Protein AF-A0A372FQF4-F1 (afdb_monomer)

Organism: NCBI:txid2294034

Secondary structure (DSSP, 8-state):
-HHHHHHHHHTTT-SS----HHHHHHHHHHHHHHHHHHHHHHHHS--TTHHHHHHHHHHHHHHHHTT--SHHHHTSS-------TTEEE-HHHHHHHHHHHHHHHHHHHHHHHHHTT--HHHHHHHHHHHHHHHHHHHHHHHHTTT--EEE-SS---EEE-STTEEEE-GGGGGGHHHHHHHHHHHHHHHTTSTT--SEEEE--TTTPPPPSTTPEEE---SSSHHHHHHHHHHHHHHHHTTHHHHSGGG--HHHHHHHHHHHHHHHT-GGG---SSHHHHHHHHHHHHS-HHHHHHHHHHTHHHHHHT---GGGG-

Foldseek 3Di:
DVLVVVCVVVVVVDLDDDPPVLVVLLLVLLVLLVVLLLVLQCLVPPDPCSVVVVVVVLVVVQVVLVPDDWLVNLQDSDDDDDDDPQKDFDNQSSQLSSLQSNLSSLCSVLSSCVVVPHDPVPSVVSNVSSVCSNVSSSVSSVVVRVDGIDGRPDQDWDWDDFQAIETDGSSQVVLRVLLVVQSVLLQVLQPPAPLHQNAEYEADPPDGDDDDVRYQYFYADDSDPVSSLRRSLSRLCRSLQQPVCCDDPNPDPQLNLVLQLSSCVSSPHNVSHDADDPLSVVLSVQLVPDDSVVNRVLCRVCSVCSNSSNDHSVSSD

pLDDT: mean 87.74, std 10.68, range [41.16, 97.25]

Nearest PDB structures (foldseek):
  5z62-assembly1_C  TM=3.259E-01  e=3.455E+00  Homo sapiens
  8pw5-assembly1_c  TM=3.616E-01  e=5.502E+00  Mus musculus

Sequence (317 aa):
MVAAVTLLATAPAATWGGPFWWWLGSAGVGLAAAVAVAYAVGVLLPSRLTPFAAALITYLAATWNLGQYGTGYALFPFTVELILPFSTPHTPTMQGQMLWFTGVGVLALALVAVKVRSSARVVIPSFGAALALAVGGAAIVIGENGRYVDVNRHIVWSCSGSSPQVCVHPAFATSLNPINERAQAISRRLSSTPFSISRVEQRPRGVGGRPTPGAIAYALDAPSAEHYDRASVDIAVGALGVEACAQGPRRDRTAHSMAQLLVAWAAGDERLFTPRDAAHQEAKTRFFNSTPEAQRQWLTTHADAVRTCSLTPQSFT

Solvent-accessible surface area (backbone atoms only — not comparable to full-atom values): 16855 Å² total; per-residue (Å²): 108,68,69,57,54,51,48,63,62,44,56,81,70,52,75,56,83,76,88,55,61,60,58,55,48,24,52,52,35,28,51,52,17,52,52,31,39,53,52,26,47,50,70,77,51,77,51,94,57,41,65,59,53,51,51,51,52,51,51,51,52,50,59,56,41,75,78,49,73,42,39,72,36,50,72,47,85,67,78,90,77,87,81,51,94,59,44,36,78,29,60,67,27,36,53,12,39,31,31,24,24,47,9,51,18,44,36,26,46,36,54,42,38,56,75,74,64,51,59,63,86,57,41,54,59,44,42,54,50,13,50,51,28,25,54,52,9,46,50,40,19,52,73,52,47,23,42,62,60,38,79,47,85,79,77,66,67,49,69,48,74,77,73,31,23,36,27,33,41,56,74,43,54,87,42,45,60,67,45,42,55,44,49,37,56,27,26,63,60,29,49,97,30,96,44,50,51,54,29,38,36,58,39,59,76,99,75,49,77,83,53,61,92,83,37,29,47,22,39,68,90,53,93,44,72,72,34,47,55,50,23,33,45,35,38,28,33,47,45,56,50,42,64,53,18,75,42,73,97,54,54,36,77,58,17,28,51,48,48,40,44,52,28,14,58,37,52,68,38,68,81,73,41,78,63,88,47,72,57,43,43,48,23,49,51,49,50,71,74,42,52,73,66,55,47,35,49,51,48,47,77,41,44,65,38,48,57,68,32,64,38,46,50,72,78,48,110

Mean predicted aligned error: 7.79 Å

Radius of gyration: 28.24 Å; Cα contacts (8 Å, |Δi|>4): 435; chains: 1; bounding box: 58×36×81 Å

Structure (mmCIF, N/CA/C/O backbone):
data_AF-A0A372FQF4-F1
#
_entry.id   AF-A0A372FQF4-F1
#
loop_
_atom_site.group_PDB
_atom_site.id
_atom_site.type_symbol
_atom_site.label_atom_id
_atom_site.label_alt_id
_atom_site.label_comp_id
_atom_site.label_asym_id
_atom_site.label_entity_id
_atom_site.label_seq_id
_atom_site.pdbx_PDB_ins_code
_atom_site.Cartn_x
_atom_site.Cartn_y
_atom_site.Cartn_z
_atom_site.occupancy
_atom_site.B_iso_or_equiv
_atom_site.auth_seq_id
_atom_site.auth_comp_id
_atom_site.auth_asym_id
_atom_site.auth_atom_id
_atom_site.pdbx_PDB_model_num
ATOM 1 N N . MET A 1 1 ? -24.091 8.718 17.392 1.00 41.16 1 MET A N 1
ATOM 2 C CA . MET A 1 1 ? -24.150 9.792 16.374 1.00 41.16 1 MET A CA 1
ATOM 3 C C . MET A 1 1 ? -22.870 9.892 15.552 1.00 41.16 1 MET A C 1
ATOM 5 O O . MET A 1 1 ? -22.979 9.739 14.350 1.00 41.16 1 MET A O 1
ATOM 9 N N . VAL A 1 2 ? -21.674 10.044 16.142 1.00 44.69 2 VAL A N 1
ATOM 10 C CA . VAL A 1 2 ? -20.410 10.171 15.372 1.00 44.69 2 VAL A CA 1
ATOM 11 C C . VAL A 1 2 ? -20.142 8.977 14.447 1.00 44.69 2 VAL A C 1
ATOM 13 O O . VAL A 1 2 ? -19.911 9.194 13.269 1.00 44.69 2 VAL A O 1
ATOM 16 N N . ALA A 1 3 ? -20.287 7.736 14.928 1.00 45.66 3 ALA A N 1
ATOM 17 C CA . ALA A 1 3 ? -20.117 6.538 14.093 1.00 45.66 3 ALA A CA 1
ATOM 18 C C . ALA A 1 3 ? -21.110 6.467 12.916 1.00 45.66 3 ALA A C 1
ATOM 20 O O . ALA A 1 3 ? -20.754 6.019 11.836 1.00 45.66 3 ALA A O 1
ATOM 21 N N . ALA A 1 4 ? -22.347 6.941 13.108 1.00 50.00 4 ALA A N 1
ATOM 22 C CA . ALA A 1 4 ? -23.343 6.994 12.039 1.00 50.00 4 ALA A CA 1
ATOM 23 C C . ALA A 1 4 ? -23.020 8.105 11.029 1.00 50.00 4 ALA A C 1
ATOM 25 O O . ALA A 1 4 ? -23.145 7.885 9.834 1.00 50.00 4 ALA A O 1
ATOM 26 N N . VAL A 1 5 ? -22.557 9.269 11.495 1.00 53.78 5 VAL A N 1
ATOM 27 C CA . VAL A 1 5 ? -22.158 10.396 10.636 1.00 53.78 5 VAL A CA 1
ATOM 28 C C . VAL A 1 5 ? -20.904 10.059 9.826 1.00 53.78 5 VAL A C 1
ATOM 30 O O . VAL A 1 5 ? -20.863 10.360 8.639 1.00 53.78 5 VAL A O 1
ATOM 33 N N . THR A 1 6 ? -19.911 9.386 10.417 1.00 54.91 6 THR A N 1
ATOM 34 C CA . THR A 1 6 ? -18.716 8.951 9.683 1.00 54.91 6 THR A CA 1
ATOM 35 C C . THR A 1 6 ? -19.040 7.839 8.695 1.00 54.91 6 THR A C 1
ATOM 37 O O . THR A 1 6 ? -18.638 7.956 7.546 1.00 54.91 6 THR A O 1
ATOM 40 N N . LEU A 1 7 ? -19.822 6.822 9.081 1.00 55.75 7 LEU A N 1
ATOM 41 C CA . LEU A 1 7 ? -20.261 5.759 8.167 1.00 55.75 7 LEU A CA 1
ATOM 42 C C . LEU A 1 7 ? -21.104 6.292 7.004 1.00 55.75 7 LEU A C 1
ATOM 44 O O . LEU A 1 7 ? -20.890 5.882 5.870 1.00 55.75 7 LEU A O 1
ATOM 48 N N . LEU A 1 8 ? -22.039 7.212 7.257 1.00 57.75 8 LEU A N 1
ATOM 49 C CA . LEU A 1 8 ? -22.893 7.791 6.214 1.00 57.75 8 LEU A CA 1
ATOM 50 C C . LEU A 1 8 ? -22.131 8.735 5.280 1.00 57.75 8 LEU A C 1
ATOM 52 O O . LEU A 1 8 ? -22.503 8.847 4.118 1.00 57.75 8 LEU A O 1
ATOM 56 N N . ALA A 1 9 ? -21.078 9.402 5.761 1.00 58.03 9 ALA A N 1
ATOM 57 C CA . ALA A 1 9 ? -20.244 10.274 4.937 1.00 58.03 9 ALA A CA 1
ATOM 58 C C . ALA A 1 9 ? -19.176 9.504 4.140 1.00 58.03 9 ALA A C 1
ATOM 60 O O . ALA A 1 9 ? -18.846 9.906 3.027 1.00 58.03 9 ALA A O 1
ATOM 61 N N . THR A 1 10 ? -18.647 8.393 4.669 1.00 56.22 10 THR A N 1
ATOM 62 C CA . THR A 1 10 ? -17.635 7.581 3.972 1.00 56.22 10 THR A CA 1
ATOM 63 C C . THR A 1 10 ? -18.235 6.517 3.061 1.00 56.22 10 THR A C 1
ATOM 65 O O . THR A 1 10 ? -17.638 6.224 2.031 1.00 56.22 10 THR A O 1
ATOM 68 N N . ALA A 1 11 ? -19.427 5.988 3.360 1.00 60.03 11 ALA A N 1
ATOM 69 C CA . ALA A 1 11 ? -20.138 5.041 2.498 1.00 60.03 11 ALA A CA 1
ATOM 70 C C . ALA A 1 11 ? -20.339 5.514 1.040 1.00 60.03 11 ALA A C 1
ATOM 72 O O . ALA A 1 11 ? -20.106 4.706 0.145 1.00 60.03 11 ALA A O 1
ATOM 73 N N . PRO A 1 12 ? -20.716 6.777 0.748 1.00 60.00 12 PRO A N 1
ATOM 74 C CA . PRO A 1 12 ? -20.867 7.240 -0.633 1.00 60.00 12 PRO A CA 1
ATOM 75 C C . PRO A 1 12 ? -19.529 7.453 -1.355 1.00 60.00 12 PRO A C 1
ATOM 77 O O . PRO A 1 12 ? -19.501 7.449 -2.582 1.00 60.00 12 PRO A O 1
ATOM 80 N N . ALA A 1 13 ? -18.427 7.636 -0.620 1.00 57.44 13 ALA A N 1
ATOM 81 C CA . ALA A 1 13 ? -17.083 7.793 -1.182 1.00 57.44 13 ALA A CA 1
ATOM 82 C C . ALA A 1 13 ? -16.303 6.467 -1.262 1.00 57.44 13 ALA A C 1
ATOM 84 O O . ALA A 1 13 ? -15.267 6.399 -1.924 1.00 57.44 13 ALA A O 1
ATOM 85 N N . ALA A 1 14 ? -16.779 5.414 -0.590 1.00 60.34 14 ALA A N 1
ATOM 86 C CA . ALA A 1 14 ? -16.164 4.098 -0.600 1.00 60.34 14 ALA A CA 1
ATOM 87 C C . ALA A 1 14 ? -16.375 3.436 -1.968 1.00 60.34 14 ALA A C 1
ATOM 89 O O . ALA A 1 14 ? -17.428 2.882 -2.270 1.00 60.34 14 ALA A O 1
ATOM 90 N N . THR A 1 15 ? -15.347 3.490 -2.810 1.00 59.75 15 THR A N 1
ATOM 91 C CA . THR A 1 15 ? -15.342 2.851 -4.133 1.00 59.75 15 THR A CA 1
ATOM 92 C C . THR A 1 15 ? -15.074 1.348 -4.059 1.00 59.75 15 THR A C 1
ATOM 94 O O . THR A 1 15 ? -15.326 0.628 -5.025 1.00 59.75 15 THR A O 1
ATOM 97 N N . TRP A 1 16 ? -14.552 0.860 -2.927 1.00 68.69 16 TRP A N 1
ATOM 98 C CA . TRP A 1 16 ? -14.247 -0.548 -2.702 1.00 68.69 16 TRP A CA 1
ATOM 99 C C . TRP A 1 16 ? -14.099 -0.882 -1.210 1.00 68.69 16 TRP A C 1
ATOM 101 O O . TRP A 1 16 ? -13.643 -0.053 -0.425 1.00 68.69 16 TRP A O 1
ATOM 111 N N . GLY A 1 17 ? -14.419 -2.128 -0.848 1.00 66.75 17 GLY A N 1
ATOM 112 C CA . GLY A 1 17 ? -14.437 -2.612 0.533 1.00 66.75 17 GLY A CA 1
ATOM 113 C C . GLY A 1 17 ? -15.809 -2.410 1.182 1.00 66.75 17 GLY A C 1
ATOM 114 O O . GLY A 1 17 ? -16.419 -1.353 1.064 1.00 66.75 17 GLY A O 1
ATOM 115 N N . GLY A 1 18 ? -16.328 -3.455 1.829 1.00 69.25 18 GLY A N 1
ATOM 116 C CA . GLY A 1 18 ? -17.575 -3.381 2.595 1.00 69.25 18 GLY A CA 1
ATOM 117 C C . GLY A 1 18 ? -17.335 -2.945 4.044 1.00 69.25 18 GLY A C 1
ATOM 118 O O . GLY A 1 18 ? -16.188 -2.918 4.497 1.00 69.25 18 GLY A O 1
ATOM 119 N N . PRO A 1 19 ? -18.399 -2.645 4.810 1.00 70.94 19 PRO A N 1
ATOM 120 C CA . PRO A 1 19 ? -18.262 -2.437 6.243 1.00 70.94 19 PRO A CA 1
ATOM 121 C C . PRO A 1 19 ? -17.735 -3.719 6.894 1.00 70.94 19 PRO A C 1
ATOM 123 O O . PRO A 1 19 ? -18.365 -4.777 6.844 1.00 70.94 19 PRO A O 1
ATOM 126 N N . PHE A 1 20 ? -16.570 -3.628 7.527 1.00 76.81 20 PHE A N 1
ATOM 127 C CA . PHE A 1 20 ? -16.032 -4.733 8.307 1.00 76.81 20 PHE A CA 1
ATOM 128 C C . PHE A 1 20 ? -16.707 -4.759 9.678 1.00 76.81 20 PHE A C 1
ATOM 130 O O . PHE A 1 20 ? -16.355 -3.996 10.578 1.00 76.81 20 PHE A O 1
ATOM 137 N N . TRP A 1 21 ? -17.693 -5.644 9.836 1.00 81.81 21 TRP A N 1
ATOM 138 C CA . TRP A 1 21 ? -18.534 -5.719 11.035 1.00 81.81 21 TRP A CA 1
ATOM 139 C C . TRP A 1 21 ? -17.754 -5.925 12.330 1.00 81.81 21 TRP A C 1
ATOM 141 O O . TRP A 1 21 ? -18.098 -5.311 13.333 1.00 81.81 21 TRP A O 1
ATOM 151 N N . TRP A 1 22 ? -16.682 -6.722 12.313 1.00 84.75 22 TRP A N 1
ATOM 152 C CA . TRP A 1 22 ? -15.825 -6.899 13.490 1.00 84.75 22 TRP A CA 1
ATOM 153 C C . TRP A 1 22 ? -15.142 -5.607 13.922 1.00 84.75 22 TRP A C 1
ATOM 155 O O . TRP A 1 22 ? -15.005 -5.359 15.115 1.00 84.75 22 TRP A O 1
ATOM 165 N N . TRP A 1 23 ? -14.785 -4.755 12.963 1.00 82.25 23 TRP A N 1
ATOM 166 C CA . TRP A 1 23 ? -14.147 -3.476 13.238 1.00 82.25 23 TRP A CA 1
ATOM 167 C C . TRP A 1 23 ? -15.147 -2.457 13.782 1.00 82.25 23 TRP A C 1
ATOM 169 O O . TRP A 1 23 ? -14.880 -1.775 14.767 1.00 82.25 23 TRP A O 1
ATOM 179 N N . LEU A 1 24 ? -16.349 -2.411 13.199 1.00 83.12 24 LEU A N 1
ATOM 180 C CA . LEU A 1 24 ? -17.440 -1.584 13.719 1.00 83.12 24 LEU A CA 1
ATOM 181 C C . LEU A 1 24 ? -17.900 -2.051 15.103 1.00 83.12 24 LEU A C 1
ATOM 183 O O . LEU A 1 24 ? -18.170 -1.225 15.973 1.00 83.12 24 LEU A O 1
ATOM 187 N N . GLY A 1 25 ? -17.954 -3.365 15.316 1.00 85.94 25 GLY A N 1
ATOM 188 C CA . GLY A 1 25 ? -18.259 -3.979 16.600 1.00 85.94 25 GLY A CA 1
ATOM 189 C C . GLY A 1 25 ? -17.216 -3.626 17.654 1.00 85.94 25 GLY A C 1
ATOM 190 O O . GLY A 1 25 ? -17.585 -3.140 18.722 1.00 85.94 25 GLY A O 1
ATOM 191 N N . SER A 1 26 ? -15.923 -3.794 17.355 1.00 87.19 26 SER A N 1
ATOM 192 C CA . SER A 1 26 ? -14.853 -3.462 18.302 1.00 87.19 26 SER A CA 1
ATOM 193 C C . SER A 1 26 ? -14.806 -1.969 18.620 1.00 87.19 26 SER A C 1
ATOM 195 O O . SER A 1 26 ? -14.738 -1.611 19.795 1.00 87.19 26 SER A O 1
ATOM 197 N N . ALA A 1 27 ? -14.959 -1.098 17.618 1.00 84.69 27 ALA A N 1
ATOM 198 C CA . ALA A 1 27 ? -15.039 0.346 17.820 1.00 84.69 27 ALA A CA 1
ATOM 199 C C . ALA A 1 27 ? -16.267 0.747 18.656 1.00 84.69 27 ALA A C 1
ATOM 201 O O . ALA A 1 27 ? -16.163 1.574 19.562 1.00 84.69 27 ALA A O 1
ATOM 202 N N . GLY A 1 28 ? -17.429 0.142 18.392 1.00 86.56 28 GLY A N 1
ATOM 203 C CA . GLY A 1 28 ? -18.657 0.385 19.149 1.00 86.56 28 GLY A CA 1
ATOM 204 C C . GLY A 1 28 ? -18.541 -0.035 20.615 1.00 86.56 28 GLY A C 1
ATOM 205 O O . GLY A 1 28 ? -18.920 0.728 21.506 1.00 86.56 28 GLY A O 1
ATOM 206 N N . VAL A 1 29 ? -17.965 -1.211 20.879 1.00 90.50 29 VAL A N 1
ATOM 207 C CA . VAL A 1 29 ? -17.710 -1.700 22.243 1.00 90.50 29 VAL A CA 1
ATOM 208 C C . VAL A 1 29 ? -16.654 -0.844 22.945 1.00 90.50 29 VAL A C 1
ATOM 210 O O . VAL A 1 29 ? -16.845 -0.484 24.105 1.00 90.50 29 VAL A O 1
ATOM 213 N N . GLY A 1 30 ? -15.585 -0.449 22.249 1.00 89.31 30 GLY A N 1
ATOM 214 C CA . GLY A 1 30 ? -14.575 0.474 22.771 1.00 89.31 30 GLY A CA 1
ATOM 215 C C . GLY A 1 30 ? -15.175 1.821 23.181 1.00 89.31 30 GLY A C 1
ATOM 216 O O . GLY A 1 30 ? -14.915 2.308 24.282 1.00 89.31 30 GLY A O 1
ATOM 217 N N . LEU A 1 31 ? -16.060 2.384 22.353 1.00 87.88 31 LEU A N 1
ATOM 218 C CA . LEU A 1 31 ? -16.787 3.613 22.677 1.00 87.88 31 LEU A CA 1
ATOM 219 C C . LEU A 1 31 ? -17.697 3.434 23.900 1.00 87.88 31 LEU A C 1
ATOM 221 O O . LEU A 1 31 ? -17.699 4.283 24.791 1.00 87.88 31 LEU A O 1
ATOM 225 N N . ALA A 1 32 ? -18.455 2.337 23.968 1.00 89.94 32 ALA A N 1
ATOM 226 C CA . ALA A 1 32 ? -19.320 2.044 25.110 1.00 89.94 32 ALA A CA 1
ATOM 227 C C . ALA A 1 32 ? -18.515 1.904 26.413 1.00 89.94 32 ALA A C 1
ATOM 229 O O . ALA A 1 32 ? -18.902 2.458 27.443 1.00 89.94 32 ALA A O 1
ATOM 230 N N . ALA A 1 33 ? -17.364 1.230 26.355 1.00 91.06 33 ALA A N 1
ATOM 231 C CA . ALA A 1 33 ? -16.442 1.110 27.476 1.00 91.06 33 ALA A CA 1
ATOM 232 C C . ALA A 1 33 ? -15.891 2.475 27.90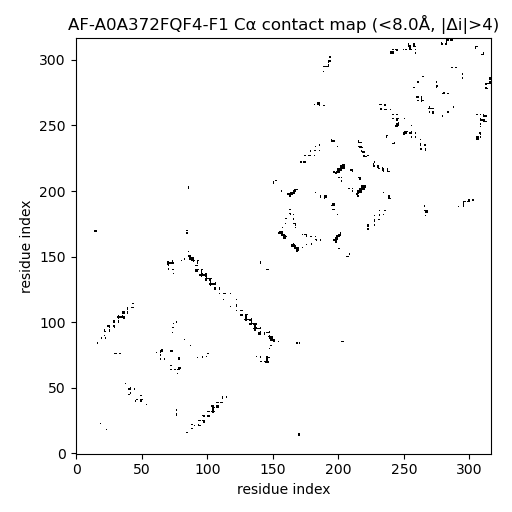9 1.00 91.06 33 ALA A C 1
ATOM 234 O O . ALA A 1 33 ? -15.891 2.781 29.099 1.00 91.06 33 ALA A O 1
ATOM 235 N N . ALA A 1 34 ? -15.492 3.330 26.962 1.00 88.62 34 ALA A N 1
ATOM 236 C CA . ALA A 1 34 ? -15.016 4.680 27.259 1.00 88.62 34 ALA A CA 1
ATOM 237 C C . ALA A 1 34 ? -16.094 5.534 27.950 1.00 88.62 34 ALA A C 1
ATOM 239 O O . ALA A 1 34 ? -15.804 6.218 28.932 1.00 88.62 34 ALA A O 1
ATOM 240 N N . VAL A 1 35 ? -17.350 5.451 27.494 1.00 89.81 35 VAL A N 1
ATOM 241 C CA . VAL A 1 35 ? -18.491 6.127 28.135 1.00 89.81 35 VAL A CA 1
ATOM 242 C C . VAL A 1 35 ? -18.728 5.592 29.549 1.00 89.81 35 VAL A C 1
ATOM 244 O O . VAL A 1 35 ? -18.904 6.384 30.475 1.00 89.81 35 VAL A O 1
ATOM 247 N N . ALA A 1 36 ? -18.690 4.271 29.741 1.00 93.00 36 ALA A N 1
ATOM 248 C CA . ALA A 1 36 ? -18.839 3.643 31.053 1.00 93.00 36 ALA A CA 1
ATOM 249 C C . ALA A 1 36 ? -17.734 4.072 32.031 1.00 93.00 36 ALA A C 1
ATOM 251 O O . ALA A 1 36 ? -18.025 4.410 33.179 1.00 93.00 36 ALA A O 1
ATOM 252 N N . VAL A 1 37 ? -16.481 4.122 31.572 1.00 91.06 37 VAL A N 1
ATOM 253 C CA . VAL A 1 37 ? -15.339 4.606 32.360 1.00 91.06 37 VAL A CA 1
ATOM 254 C C . VAL A 1 37 ? -15.503 6.084 32.702 1.00 91.06 37 VAL A C 1
ATOM 256 O O . VAL A 1 37 ? -15.359 6.451 33.865 1.00 91.06 37 VAL A O 1
ATOM 259 N N . ALA A 1 38 ? -15.860 6.935 31.737 1.00 89.12 38 ALA A N 1
ATOM 260 C CA . ALA A 1 38 ? -16.075 8.361 31.978 1.00 89.12 38 ALA A CA 1
ATOM 261 C C . ALA A 1 38 ? -17.204 8.608 32.992 1.00 89.12 38 ALA A C 1
ATOM 263 O O . ALA A 1 38 ? -17.050 9.409 33.917 1.00 89.12 38 ALA A O 1
ATOM 264 N N . TYR A 1 39 ? -18.314 7.874 32.864 1.00 90.69 39 TYR A N 1
ATOM 265 C CA . TYR A 1 39 ? -19.410 7.902 33.829 1.00 90.69 39 TYR A CA 1
ATOM 266 C C . TYR A 1 39 ? -18.943 7.459 35.219 1.00 90.69 39 TYR A C 1
ATOM 268 O O . TYR A 1 39 ? -19.196 8.155 36.204 1.00 90.69 39 TYR A O 1
ATOM 276 N N . ALA A 1 40 ? -18.206 6.349 35.306 1.00 92.62 40 ALA A N 1
ATOM 277 C CA . ALA A 1 40 ? -17.677 5.852 36.567 1.00 92.62 40 ALA A CA 1
ATOM 278 C C . ALA A 1 40 ? -16.732 6.853 37.233 1.00 92.62 40 ALA A C 1
ATOM 280 O O . ALA A 1 40 ? -16.875 7.108 38.424 1.00 92.62 40 ALA A O 1
ATOM 281 N N . VAL A 1 41 ? -15.827 7.479 36.478 1.00 90.94 41 VAL A N 1
ATOM 282 C CA . VAL A 1 41 ? -14.942 8.539 36.981 1.00 90.94 41 VAL A CA 1
ATOM 283 C C . VAL A 1 41 ? -15.757 9.719 37.511 1.00 90.94 41 VAL A C 1
ATOM 285 O O . VAL A 1 41 ? -15.504 10.167 38.627 1.00 90.94 41 VAL A O 1
ATOM 288 N N . GLY A 1 42 ? -16.770 10.183 36.775 1.00 89.81 42 GLY A N 1
ATOM 289 C CA . GLY A 1 42 ? -17.634 11.281 37.217 1.00 89.81 42 GLY A CA 1
ATOM 290 C C . GLY A 1 42 ? -18.399 10.965 38.506 1.00 89.81 42 GLY A C 1
ATOM 291 O O . GLY A 1 42 ? -18.501 11.812 39.394 1.00 89.81 42 GLY A O 1
ATOM 292 N N . VAL A 1 43 ? -18.892 9.731 38.642 1.00 91.38 43 VAL A N 1
ATOM 293 C CA . VAL A 1 43 ? -19.607 9.286 39.843 1.00 91.38 43 VAL A CA 1
ATOM 294 C C . VAL A 1 43 ? -18.654 9.053 41.011 1.00 91.38 43 VAL A C 1
ATOM 296 O O . VAL A 1 43 ? -18.972 9.440 42.134 1.00 91.38 43 VAL A O 1
ATOM 299 N N . LEU A 1 44 ? -17.502 8.415 40.793 1.00 91.44 44 LEU A N 1
ATOM 300 C CA . LEU A 1 44 ? -16.553 8.029 41.841 1.00 91.44 44 LEU A CA 1
ATOM 301 C C . LEU A 1 44 ? -15.758 9.229 42.364 1.00 91.44 44 LEU A C 1
ATOM 303 O O . LEU A 1 44 ? -15.603 9.338 43.581 1.00 91.44 44 LEU A O 1
ATOM 307 N N . LEU A 1 45 ? -15.357 10.144 41.477 1.00 90.94 45 LEU A N 1
ATOM 308 C CA . LEU A 1 45 ? -14.520 11.320 41.741 1.00 90.94 45 LEU A CA 1
ATOM 309 C C . LEU A 1 45 ? -15.260 12.621 41.358 1.00 90.94 45 LEU A C 1
ATOM 311 O O . LEU A 1 45 ? -14.876 13.296 40.396 1.00 90.94 45 LEU A O 1
ATOM 315 N N . PRO A 1 46 ? -16.330 13.002 42.082 1.00 84.81 46 PRO A N 1
ATOM 316 C CA . PRO A 1 46 ? -17.093 14.202 41.767 1.00 84.81 46 PRO A CA 1
ATOM 317 C C . PRO A 1 46 ? -16.286 15.457 42.132 1.00 84.81 46 PRO A C 1
ATOM 319 O O . PRO A 1 46 ? -16.182 15.835 43.297 1.00 84.81 46 PRO A O 1
ATOM 322 N N . SER A 1 47 ? -15.710 16.119 41.132 1.00 90.06 47 SER A N 1
ATOM 323 C CA . SER A 1 47 ? -15.034 17.410 41.274 1.00 90.06 47 SER A CA 1
ATOM 324 C C . SER A 1 47 ? -15.312 18.287 40.057 1.00 90.06 47 SER A C 1
ATOM 326 O O . SER A 1 47 ? -15.493 17.798 38.942 1.00 90.06 47 SER A O 1
ATOM 328 N N . ARG A 1 48 ? -15.303 19.612 40.255 1.00 89.44 48 ARG A N 1
ATOM 329 C CA . ARG A 1 48 ? -15.410 20.591 39.158 1.00 89.44 48 ARG A CA 1
ATOM 330 C C . ARG A 1 48 ? -14.236 20.492 38.176 1.00 89.44 48 ARG A C 1
ATOM 332 O O . ARG A 1 48 ? -14.374 20.900 37.029 1.00 89.44 48 ARG A O 1
ATOM 339 N N . LEU A 1 49 ? -13.102 19.941 38.619 1.00 90.94 49 LEU A N 1
ATOM 340 C CA . LEU A 1 49 ? -11.898 19.768 37.802 1.00 90.94 49 LEU A CA 1
ATOM 341 C C . LEU A 1 49 ? -11.830 18.414 37.082 1.00 90.94 49 LEU A C 1
ATOM 343 O O . LEU A 1 49 ? -11.039 18.268 36.154 1.00 90.94 49 LEU A O 1
ATOM 347 N N . THR A 1 50 ? -12.672 17.444 37.454 1.00 86.94 50 THR A N 1
ATOM 348 C CA . THR A 1 50 ? -12.720 16.109 36.836 1.00 86.94 50 THR A CA 1
ATOM 349 C C . THR A 1 50 ? -12.837 16.138 35.306 1.00 86.94 50 THR A C 1
ATOM 351 O O . THR A 1 50 ? -12.053 15.435 34.671 1.00 86.94 50 THR A O 1
ATOM 354 N N . PRO A 1 51 ? -13.723 16.939 34.668 1.00 84.81 51 PRO A N 1
ATOM 355 C CA . PRO A 1 51 ? -13.804 16.957 33.205 1.00 84.81 51 PRO A CA 1
ATOM 356 C C . PRO A 1 51 ? -12.519 17.482 32.547 1.00 84.81 51 PRO A C 1
ATOM 358 O O . PRO A 1 51 ? -12.086 16.931 31.538 1.00 84.81 51 PRO A O 1
ATOM 361 N N . PHE A 1 52 ? -11.870 18.493 33.135 1.00 88.19 52 PHE A N 1
ATOM 362 C CA . PHE A 1 52 ? -10.613 19.043 32.617 1.00 88.19 52 PHE A CA 1
ATOM 363 C C . PHE A 1 52 ? -9.458 18.049 32.760 1.00 88.19 52 PHE A C 1
ATOM 365 O O . PHE A 1 52 ? -8.706 17.835 31.811 1.00 88.19 52 PHE A O 1
ATOM 372 N N . ALA A 1 53 ? -9.347 17.395 33.919 1.00 88.25 53 ALA A N 1
ATOM 373 C CA . ALA A 1 53 ? -8.340 16.365 34.152 1.00 88.25 53 ALA A CA 1
ATOM 374 C C . ALA A 1 53 ? -8.546 15.154 33.227 1.00 88.25 53 ALA A C 1
ATOM 376 O O . ALA A 1 53 ? -7.587 14.668 32.635 1.00 88.25 53 ALA A O 1
ATOM 377 N N . ALA A 1 54 ? -9.791 14.704 33.046 1.00 85.19 54 ALA A N 1
ATOM 378 C CA . ALA A 1 54 ? -10.120 13.608 32.138 1.00 85.19 54 ALA A CA 1
ATOM 379 C C . ALA A 1 54 ? -9.777 13.949 30.680 1.00 85.19 54 ALA A C 1
ATOM 381 O O . ALA A 1 54 ? -9.185 13.121 29.987 1.00 85.19 54 ALA A O 1
ATOM 382 N N . ALA A 1 55 ? -10.086 15.169 30.227 1.00 84.25 55 ALA A N 1
ATOM 383 C CA . ALA A 1 55 ? -9.716 15.637 28.893 1.00 84.25 55 ALA A CA 1
ATOM 384 C C . ALA A 1 55 ? -8.191 15.658 28.702 1.00 84.25 55 ALA A C 1
ATOM 386 O O . ALA A 1 55 ? -7.694 15.133 27.707 1.00 84.25 55 ALA A O 1
ATOM 387 N N . LEU A 1 56 ? -7.445 16.189 29.679 1.00 89.56 56 LEU A N 1
ATOM 388 C CA . LEU A 1 56 ? -5.983 16.236 29.635 1.00 89.56 56 LEU A CA 1
ATOM 389 C C . LEU A 1 56 ? -5.365 14.831 29.605 1.00 89.56 56 LEU A C 1
ATOM 391 O O . LEU A 1 56 ? -4.529 14.553 28.752 1.00 89.56 56 LEU A O 1
ATOM 395 N N . ILE A 1 57 ? -5.794 13.930 30.494 1.00 88.00 57 ILE A N 1
ATOM 396 C CA . ILE A 1 57 ? -5.289 12.549 30.548 1.00 88.00 57 ILE A CA 1
ATOM 397 C C . ILE A 1 57 ? -5.597 11.815 29.243 1.00 88.00 57 ILE A C 1
ATOM 399 O O . ILE A 1 57 ? -4.726 11.135 28.711 1.00 88.00 57 ILE A O 1
ATOM 403 N N . THR A 1 58 ? -6.804 11.982 28.697 1.00 83.75 58 THR A N 1
ATOM 404 C CA . THR A 1 58 ? -7.192 11.356 27.424 1.00 83.75 58 THR A CA 1
ATOM 405 C C . THR A 1 58 ? -6.338 11.879 26.273 1.00 83.75 58 THR A C 1
ATOM 407 O O . THR A 1 58 ? -5.856 11.088 25.468 1.00 83.75 58 THR A O 1
ATOM 410 N N . TYR A 1 59 ? -6.094 13.192 26.218 1.00 84.88 59 TYR A N 1
ATOM 411 C CA . TYR A 1 59 ? -5.218 13.797 25.217 1.00 84.88 59 TYR A CA 1
ATOM 412 C C . TYR A 1 59 ? -3.782 13.269 25.322 1.00 84.88 59 TYR A C 1
ATOM 414 O O . TYR A 1 59 ? -3.202 12.851 24.318 1.00 84.88 59 TYR A O 1
ATOM 422 N N . LEU A 1 60 ? -3.218 13.232 26.533 1.00 89.44 60 LEU A N 1
ATOM 423 C CA . LEU A 1 60 ? -1.867 12.720 26.772 1.00 89.44 60 LEU A CA 1
ATOM 424 C C . LEU A 1 60 ? -1.759 11.228 26.434 1.00 89.44 60 LEU A C 1
ATOM 426 O O . LEU A 1 60 ? -0.797 10.825 25.788 1.00 89.44 60 LEU A O 1
ATOM 430 N N . ALA A 1 61 ? -2.759 10.423 26.798 1.00 84.06 61 ALA A N 1
ATOM 431 C CA . ALA A 1 61 ? -2.818 9.002 26.468 1.00 84.06 61 ALA A CA 1
ATOM 432 C C . ALA A 1 61 ? -2.923 8.766 24.954 1.00 84.06 61 ALA A C 1
ATOM 434 O O . ALA A 1 61 ? -2.216 7.915 24.423 1.00 84.06 61 ALA A O 1
ATOM 435 N N . ALA A 1 62 ? -3.760 9.532 24.248 1.00 81.56 62 ALA A N 1
ATOM 436 C CA . ALA A 1 62 ? -3.879 9.448 22.795 1.00 81.56 62 ALA A CA 1
ATOM 437 C C . ALA A 1 62 ? -2.571 9.858 22.103 1.00 81.56 62 ALA A C 1
ATOM 439 O O . ALA A 1 62 ? -2.096 9.151 21.220 1.00 81.56 62 ALA A O 1
ATOM 440 N N . THR A 1 63 ? -1.947 10.950 22.555 1.00 84.94 63 THR A N 1
ATOM 441 C CA . THR A 1 63 ? -0.667 11.443 22.020 1.00 84.94 63 THR A CA 1
ATOM 442 C C . THR A 1 63 ? 0.454 10.437 22.251 1.00 84.94 63 THR A C 1
ATOM 444 O O . THR A 1 63 ? 1.235 10.163 21.345 1.00 84.94 63 THR A O 1
ATOM 447 N N . TRP A 1 64 ? 0.508 9.845 23.446 1.00 84.94 64 TRP A N 1
ATOM 448 C CA . TRP A 1 64 ? 1.445 8.775 23.758 1.00 84.94 64 TRP A CA 1
ATOM 449 C C . TRP A 1 64 ? 1.232 7.570 22.843 1.00 84.94 64 TRP A C 1
ATOM 451 O O . TRP A 1 64 ? 2.200 7.030 22.312 1.00 84.94 64 TRP A O 1
ATOM 461 N N . ASN A 1 65 ? -0.028 7.183 22.620 1.00 82.12 65 ASN A N 1
ATOM 462 C CA . ASN A 1 65 ? -0.372 6.028 21.802 1.00 82.12 65 ASN A CA 1
ATOM 463 C C . ASN A 1 65 ? -0.000 6.198 20.321 1.00 82.12 65 ASN A C 1
ATOM 465 O O . ASN A 1 65 ? 0.368 5.218 19.687 1.00 82.12 65 ASN A O 1
ATOM 469 N N . LEU A 1 66 ? -0.018 7.422 19.778 1.00 78.81 66 LEU A N 1
ATOM 470 C CA . LEU A 1 66 ? 0.409 7.690 18.394 1.00 78.81 66 LEU A CA 1
ATOM 471 C C . LEU A 1 66 ? 1.876 7.312 18.120 1.00 78.81 66 LEU A C 1
ATOM 473 O O . LEU A 1 66 ? 2.242 7.104 16.968 1.00 78.81 66 LEU A O 1
ATOM 477 N N . GLY A 1 67 ? 2.716 7.238 19.157 1.00 75.75 67 GLY A N 1
ATOM 478 C CA . GLY A 1 67 ? 4.107 6.793 19.042 1.00 75.75 67 GLY A CA 1
ATOM 479 C C . GLY A 1 67 ? 4.324 5.302 19.316 1.00 75.75 67 GLY A C 1
ATOM 480 O O . GLY A 1 67 ? 5.464 4.845 19.247 1.00 75.75 67 GLY A O 1
ATOM 481 N N . GLN A 1 68 ? 3.275 4.556 19.677 1.00 78.81 68 GLN A N 1
ATOM 482 C CA . GLN A 1 68 ? 3.370 3.143 20.042 1.00 78.81 68 GLN A CA 1
ATOM 483 C C . GLN A 1 68 ? 3.044 2.234 18.855 1.00 78.81 68 GLN A C 1
ATOM 485 O O . GLN A 1 68 ? 2.224 2.563 18.005 1.00 78.81 68 GLN A O 1
ATOM 490 N N . TYR A 1 69 ? 3.643 1.044 18.852 1.00 72.25 69 TYR A N 1
ATOM 491 C CA . TYR A 1 69 ? 3.361 -0.020 17.889 1.00 72.25 69 TYR A CA 1
ATOM 492 C C . TYR A 1 69 ? 3.176 -1.357 18.625 1.00 72.25 69 TYR A C 1
ATOM 494 O O . TYR A 1 69 ? 3.673 -1.542 19.738 1.00 72.25 69 TYR A O 1
ATOM 502 N N . GLY A 1 70 ? 2.472 -2.306 18.004 1.00 75.06 70 GLY A N 1
ATOM 503 C CA . GLY A 1 70 ? 2.293 -3.665 18.529 1.00 75.06 70 GLY A CA 1
ATOM 504 C C . GLY A 1 70 ? 1.229 -3.795 19.625 1.00 75.06 70 GLY A C 1
ATOM 505 O O . GLY A 1 70 ? 0.237 -3.072 19.663 1.00 75.06 70 GLY A O 1
ATOM 506 N N . THR A 1 71 ? 1.414 -4.753 20.531 1.00 78.12 71 THR A N 1
ATOM 507 C CA . THR A 1 71 ? 0.397 -5.186 21.502 1.00 78.12 71 THR A CA 1
ATOM 508 C C . THR A 1 71 ? -0.133 -4.085 22.417 1.00 78.12 71 THR A C 1
ATOM 510 O O . THR A 1 71 ? -1.336 -4.021 22.662 1.00 78.12 71 THR A O 1
ATOM 513 N N . GLY A 1 72 ? 0.745 -3.210 22.918 1.00 76.31 72 GLY A N 1
ATOM 514 C CA . GLY A 1 72 ? 0.338 -2.108 23.792 1.00 76.31 72 GLY A CA 1
ATOM 515 C C . GLY A 1 72 ? -0.630 -1.171 23.079 1.00 76.31 72 GLY A C 1
ATOM 516 O O . GLY A 1 72 ? -1.699 -0.878 23.604 1.00 76.31 72 GLY A O 1
ATOM 517 N N . TYR A 1 73 ? -0.299 -0.814 21.838 1.00 79.81 73 TYR A N 1
ATOM 518 C CA . TYR A 1 73 ? -1.127 0.002 20.955 1.00 79.81 73 TYR A CA 1
ATOM 519 C C . TYR A 1 73 ? -2.504 -0.630 20.687 1.00 79.81 73 TYR A C 1
ATOM 521 O O . TYR A 1 73 ? -3.516 0.069 20.627 1.00 79.81 73 TYR A O 1
ATOM 529 N N . ALA A 1 74 ? -2.579 -1.962 20.615 1.00 81.38 74 ALA A N 1
ATOM 530 C CA . ALA A 1 74 ? -3.829 -2.680 20.389 1.00 81.38 74 ALA A CA 1
ATOM 531 C C . ALA A 1 74 ? -4.816 -2.679 21.572 1.00 81.38 74 ALA A C 1
ATOM 533 O O . ALA A 1 74 ? -5.997 -2.964 21.384 1.00 81.38 74 ALA A O 1
ATOM 534 N N . LEU A 1 75 ? -4.376 -2.332 22.782 1.00 82.25 75 LEU A N 1
ATOM 535 C CA . LEU A 1 75 ? -5.238 -2.285 23.970 1.00 82.25 75 LEU A CA 1
ATOM 536 C C . LEU A 1 75 ? -5.779 -0.880 24.276 1.00 82.25 75 LEU A C 1
ATOM 538 O O . LEU A 1 75 ? -6.623 -0.728 25.167 1.00 82.25 75 LEU A O 1
ATOM 542 N N . PHE A 1 76 ? -5.327 0.141 23.541 1.00 79.56 76 PHE A N 1
ATOM 543 C CA . PHE A 1 76 ? -5.835 1.501 23.690 1.00 79.56 76 PHE A CA 1
ATOM 544 C C . PHE A 1 76 ? -7.207 1.667 23.026 1.00 79.56 76 PHE A C 1
ATOM 546 O O . PHE A 1 76 ? -7.434 1.156 21.931 1.00 79.56 76 PHE A O 1
ATOM 553 N N . PRO A 1 77 ? -8.114 2.450 23.637 1.00 69.06 77 PRO A N 1
ATOM 554 C CA . PRO A 1 77 ? -9.449 2.709 23.091 1.00 69.06 77 PRO A CA 1
ATOM 555 C C . PRO A 1 77 ? -9.450 3.627 21.856 1.00 69.06 77 PRO A C 1
ATOM 557 O O . PRO A 1 77 ? -10.514 3.918 21.314 1.00 69.06 77 PRO A O 1
ATOM 560 N N . PHE A 1 78 ? -8.281 4.095 21.410 1.00 69.38 78 PHE A N 1
ATOM 561 C CA . PHE A 1 78 ? -8.117 4.948 20.237 1.00 69.38 78 PHE A CA 1
ATOM 562 C C . PHE A 1 78 ? -6.887 4.520 19.445 1.00 69.38 78 PHE A C 1
ATOM 564 O O . PHE A 1 78 ? -5.760 4.678 19.913 1.00 69.38 78 PHE A O 1
ATOM 571 N N . THR A 1 79 ? -7.116 4.031 18.230 1.00 69.19 79 THR A N 1
ATOM 572 C CA . THR A 1 79 ? -6.074 3.692 17.262 1.00 69.19 79 THR A CA 1
ATOM 573 C C . THR A 1 79 ? -6.378 4.315 15.911 1.00 69.19 79 THR A C 1
ATOM 575 O O . THR A 1 79 ? -7.535 4.463 15.514 1.00 69.19 79 THR A O 1
ATOM 578 N N . VAL A 1 80 ? -5.320 4.736 15.224 1.00 68.62 80 VAL A N 1
ATOM 579 C CA . VAL A 1 80 ? -5.380 5.331 13.892 1.00 68.62 80 VAL A CA 1
ATOM 580 C C . VAL A 1 80 ? -4.563 4.430 12.983 1.00 68.62 80 VAL A C 1
ATOM 582 O O . VAL A 1 80 ? -3.341 4.500 12.964 1.00 68.62 80 VAL A O 1
ATOM 585 N N . GLU A 1 81 ? -5.246 3.551 12.259 1.00 69.62 81 GLU A N 1
ATOM 586 C CA . GLU A 1 81 ? -4.612 2.641 11.308 1.00 69.62 81 GLU A CA 1
ATOM 587 C C . GLU A 1 81 ? -5.024 2.992 9.884 1.00 69.62 81 GLU A C 1
ATOM 589 O O . GLU A 1 81 ? -6.213 3.117 9.575 1.00 69.62 81 GLU A O 1
ATOM 594 N N . LEU A 1 82 ? -4.030 3.132 9.005 1.00 67.69 82 LEU A N 1
ATOM 595 C CA . LEU A 1 82 ? -4.269 3.315 7.582 1.00 67.69 82 LEU A CA 1
ATOM 596 C C . LEU A 1 82 ? -4.427 1.936 6.937 1.00 67.69 82 LEU A C 1
ATOM 598 O O . LEU A 1 82 ? -3.449 1.252 6.633 1.00 67.69 82 LEU A O 1
ATOM 602 N N . ILE A 1 83 ? -5.671 1.510 6.731 1.00 71.50 83 ILE A N 1
ATOM 603 C CA . ILE A 1 83 ? -5.943 0.227 6.080 1.00 71.50 83 ILE A CA 1
ATOM 604 C C . ILE A 1 83 ? -5.779 0.389 4.568 1.00 71.50 83 ILE A C 1
ATOM 606 O O . ILE A 1 83 ? -6.570 1.058 3.903 1.00 71.50 83 ILE A O 1
ATOM 610 N N . LEU A 1 84 ? -4.741 -0.245 4.022 1.00 77.00 84 LEU A N 1
ATOM 611 C CA . LEU A 1 84 ? -4.513 -0.304 2.582 1.00 77.00 84 LEU A CA 1
ATOM 612 C C . LEU A 1 84 ? -5.479 -1.302 1.915 1.00 77.00 84 LEU A C 1
ATOM 614 O O . LEU A 1 84 ? -5.829 -2.310 2.529 1.00 77.00 84 LEU A O 1
ATOM 618 N N . PRO A 1 85 ? -5.848 -1.115 0.632 1.00 79.06 85 PRO A N 1
ATOM 619 C CA . PRO A 1 85 ? -6.746 -2.036 -0.083 1.00 79.06 85 PRO A CA 1
ATOM 620 C C . PRO A 1 85 ? -6.217 -3.476 -0.210 1.00 79.06 85 PRO A C 1
ATOM 622 O O . PRO A 1 85 ? -6.974 -4.413 -0.445 1.00 79.06 85 PRO A O 1
ATOM 625 N N . PHE A 1 86 ? -4.908 -3.658 -0.029 1.00 82.12 86 PHE A N 1
ATOM 626 C CA . PHE A 1 86 ? -4.232 -4.956 -0.034 1.00 82.12 86 PHE A CA 1
ATOM 627 C C . PHE A 1 86 ? -4.186 -5.629 1.340 1.00 82.12 86 PHE A C 1
ATOM 629 O O . PHE A 1 86 ? -3.532 -6.661 1.492 1.00 82.12 86 PHE A O 1
ATOM 636 N N . SER A 1 87 ? -4.862 -5.058 2.332 1.00 82.12 87 SER A N 1
ATOM 637 C CA . SER A 1 87 ? -4.894 -5.551 3.699 1.00 82.12 87 SER A CA 1
ATOM 638 C C . SER A 1 87 ? -6.309 -5.977 4.082 1.00 82.12 87 SER A C 1
ATOM 640 O O . SER A 1 87 ? -7.292 -5.350 3.692 1.00 82.12 87 SER A O 1
ATOM 642 N N . THR A 1 88 ? -6.424 -7.046 4.863 1.00 81.44 88 THR A N 1
ATOM 643 C CA . THR A 1 88 ? -7.688 -7.501 5.457 1.00 81.44 88 THR A CA 1
ATOM 644 C C . THR A 1 88 ? -7.654 -7.308 6.967 1.00 81.44 88 THR A C 1
ATOM 646 O O . THR A 1 88 ? -6.604 -7.526 7.563 1.00 81.44 88 THR A O 1
ATOM 649 N N . PRO A 1 89 ? -8.764 -6.949 7.626 1.00 81.88 89 PRO A N 1
ATOM 650 C CA . PRO A 1 89 ? -8.802 -6.862 9.082 1.00 81.88 89 PRO A CA 1
ATOM 651 C C . PRO A 1 89 ? -8.422 -8.174 9.762 1.00 81.88 89 PRO A C 1
ATOM 653 O O . PRO A 1 89 ? -8.912 -9.246 9.395 1.00 81.88 89 PRO A O 1
ATOM 656 N N . HIS A 1 90 ? -7.597 -8.077 10.797 1.00 88.00 90 HIS A N 1
ATOM 657 C CA . HIS A 1 90 ? -7.198 -9.226 11.585 1.00 88.00 90 HIS A CA 1
ATOM 658 C C . HIS A 1 90 ? -8.252 -9.517 12.665 1.00 88.00 90 HIS A C 1
ATOM 660 O O . HIS A 1 90 ? -8.285 -8.910 13.738 1.00 88.00 90 HIS A O 1
ATOM 666 N N . THR A 1 91 ? -9.167 -10.433 12.339 1.00 89.69 91 THR A N 1
ATOM 667 C CA . THR A 1 91 ? -10.369 -10.726 13.142 1.00 89.69 91 THR A CA 1
ATOM 668 C C . THR A 1 91 ? -10.067 -11.159 14.588 1.00 89.69 91 THR A C 1
ATOM 670 O O . THR A 1 91 ? -10.739 -10.646 15.486 1.00 89.69 91 THR A O 1
ATOM 673 N N . PRO A 1 92 ? -9.076 -12.033 14.863 1.00 91.81 92 PRO A N 1
ATOM 674 C CA . PRO A 1 92 ? -8.759 -12.460 16.228 1.00 91.81 92 PRO A CA 1
ATOM 675 C C . PRO A 1 92 ? -8.413 -11.304 17.177 1.00 91.81 92 PRO A C 1
ATOM 677 O O . PRO A 1 92 ? -9.000 -11.209 18.256 1.00 91.81 92 PRO A O 1
ATOM 680 N N . THR A 1 93 ? -7.558 -10.360 16.759 1.00 90.75 93 THR A N 1
ATOM 681 C CA . THR A 1 93 ? -7.262 -9.162 17.569 1.00 90.75 93 THR A CA 1
ATOM 682 C C . THR A 1 93 ? -8.526 -8.358 17.852 1.00 90.75 93 THR A C 1
ATOM 684 O O . THR A 1 93 ? -8.738 -7.954 18.991 1.00 90.75 93 THR A O 1
ATOM 687 N N . MET A 1 94 ? -9.409 -8.166 16.866 1.00 90.12 94 MET A N 1
ATOM 688 C CA . MET A 1 94 ? -10.649 -7.402 17.070 1.00 90.12 94 MET A CA 1
ATOM 689 C C . MET A 1 94 ? -11.598 -8.075 18.067 1.00 90.12 94 MET A C 1
ATOM 691 O O . MET A 1 94 ? -12.219 -7.392 18.881 1.00 90.12 94 MET A O 1
ATOM 695 N N . GLN A 1 95 ? -11.681 -9.406 18.056 1.00 92.62 95 GLN A N 1
ATOM 696 C CA . GLN A 1 95 ? -12.438 -10.162 19.056 1.00 92.62 95 GLN A CA 1
ATOM 697 C C . GLN A 1 95 ? -11.819 -10.015 20.451 1.00 92.62 95 GLN A C 1
ATOM 699 O O . GLN A 1 95 ? -12.535 -9.741 21.416 1.00 92.62 95 GLN A O 1
ATOM 704 N N . GLY A 1 96 ? -10.490 -10.114 20.552 1.00 93.44 96 GLY A N 1
ATOM 705 C CA . GLY A 1 96 ? -9.759 -9.855 21.793 1.00 93.44 96 GLY A CA 1
ATOM 706 C C . GLY A 1 96 ? -10.020 -8.447 22.340 1.00 93.44 96 GLY A C 1
ATOM 707 O O . GLY A 1 96 ? -10.310 -8.287 23.524 1.00 93.44 96 GLY A O 1
ATOM 708 N N . GLN A 1 97 ? -10.034 -7.434 21.471 1.00 92.12 97 GLN A N 1
ATOM 709 C CA . GLN A 1 97 ? -10.374 -6.055 21.829 1.00 92.12 97 GLN A CA 1
ATOM 710 C C . GLN A 1 97 ? -11.813 -5.908 22.324 1.00 92.12 97 GLN A C 1
ATOM 712 O O . GLN A 1 97 ? -12.049 -5.226 23.318 1.00 92.12 97 GLN A O 1
ATOM 717 N N . MET A 1 98 ? -12.784 -6.549 21.668 1.00 93.31 98 MET A N 1
ATOM 718 C CA . MET A 1 98 ? -14.175 -6.529 22.129 1.00 93.31 98 MET A CA 1
ATOM 719 C C . MET A 1 98 ? -14.297 -7.103 23.542 1.00 93.31 98 MET A C 1
ATOM 721 O O . MET A 1 98 ? -14.951 -6.496 24.389 1.00 93.31 98 MET A O 1
ATOM 725 N N . LEU A 1 99 ? -13.643 -8.234 23.823 1.00 95.69 99 LEU A N 1
ATOM 726 C CA . LEU A 1 99 ? -13.630 -8.834 25.161 1.00 95.69 99 LEU A CA 1
ATOM 727 C C . LEU A 1 99 ? -12.943 -7.915 26.179 1.00 95.69 99 LEU A C 1
ATOM 729 O O . LEU A 1 99 ? -13.511 -7.650 27.238 1.00 95.69 99 LEU A O 1
ATOM 733 N N . TRP A 1 100 ? -11.780 -7.362 25.822 1.00 95.25 100 TRP A N 1
ATOM 734 C CA . TRP A 1 100 ? -11.032 -6.411 26.645 1.00 95.25 100 TRP A CA 1
ATOM 735 C C . TRP A 1 100 ? -11.887 -5.204 27.041 1.00 95.25 100 TRP A C 1
ATOM 737 O O . TRP A 1 100 ? -12.092 -4.944 28.228 1.00 95.25 100 TRP A O 1
ATOM 747 N N . PHE A 1 101 ? -12.451 -4.499 26.059 1.00 94.50 101 PHE A N 1
ATOM 748 C CA . PHE A 1 101 ? -13.254 -3.305 26.303 1.00 94.50 101 PHE A CA 1
ATOM 749 C C . PHE A 1 101 ? -14.570 -3.622 27.014 1.00 94.50 101 PHE A C 1
ATOM 751 O O . PHE A 1 101 ? -14.978 -2.861 27.889 1.00 94.50 101 PHE A O 1
ATOM 758 N N . THR A 1 102 ? -15.201 -4.764 26.724 1.00 96.00 102 THR A N 1
ATOM 759 C CA . THR A 1 102 ? -16.380 -5.212 27.484 1.00 96.00 102 THR A CA 1
ATOM 760 C C . THR A 1 102 ? -16.021 -5.413 28.954 1.00 96.00 102 THR A C 1
ATOM 762 O O . THR A 1 102 ? -16.719 -4.902 29.828 1.00 96.00 102 THR A O 1
ATOM 765 N N . GLY A 1 103 ? -14.906 -6.092 29.240 1.00 96.12 103 GLY A N 1
ATOM 766 C CA . GLY A 1 103 ? -14.409 -6.285 30.601 1.00 96.12 103 GLY A CA 1
ATOM 767 C C . GLY A 1 103 ? -14.151 -4.960 31.319 1.00 96.12 103 GLY A C 1
ATOM 768 O O . GLY A 1 103 ? -14.656 -4.750 32.419 1.00 96.12 103 GLY A O 1
ATOM 769 N N . VAL A 1 104 ? -13.450 -4.024 30.672 1.00 95.19 104 VAL A N 1
ATOM 770 C CA . VAL A 1 104 ? -13.174 -2.683 31.219 1.00 95.19 104 VAL A CA 1
ATOM 771 C C . VAL A 1 104 ? -14.464 -1.899 31.494 1.00 95.19 104 VAL A C 1
ATOM 773 O O . VAL A 1 104 ? -14.615 -1.314 32.568 1.00 95.19 104 VAL A O 1
ATOM 776 N N . GLY A 1 105 ? -15.418 -1.907 30.560 1.00 95.50 105 GLY A N 1
ATOM 777 C CA . GLY A 1 105 ? -16.695 -1.211 30.713 1.00 95.50 105 GLY A CA 1
ATOM 778 C C . GLY A 1 105 ? -17.548 -1.783 31.848 1.00 95.50 105 GLY A C 1
ATOM 779 O O . GLY A 1 105 ? -18.050 -1.030 32.685 1.00 95.50 105 GLY A O 1
ATOM 780 N N . VAL A 1 106 ? -17.672 -3.113 31.928 1.00 96.62 106 VAL A N 1
ATOM 781 C CA . VAL A 1 106 ? -18.415 -3.786 33.007 1.00 96.62 106 VAL A CA 1
ATOM 782 C C . VAL A 1 106 ? -17.738 -3.557 34.357 1.00 96.62 106 VAL A C 1
ATOM 784 O O . VAL A 1 106 ? -18.430 -3.286 35.336 1.00 96.62 106 VAL A O 1
ATOM 787 N N . LEU A 1 107 ? -16.402 -3.590 34.419 1.00 96.69 107 LEU A N 1
ATOM 788 C CA . LEU A 1 107 ? -15.653 -3.303 35.643 1.00 96.69 107 LEU A CA 1
ATOM 789 C C . LEU A 1 107 ? -15.936 -1.884 36.153 1.00 96.69 107 LEU A C 1
ATOM 791 O O . LEU A 1 107 ? -16.232 -1.702 37.333 1.00 96.69 107 LEU A O 1
ATOM 795 N N . ALA A 1 108 ? -15.907 -0.887 35.265 1.00 95.25 108 ALA A N 1
ATOM 796 C CA . ALA A 1 108 ? -16.215 0.498 35.611 1.00 95.25 108 ALA A CA 1
ATOM 797 C C . ALA A 1 108 ? -17.635 0.646 36.190 1.00 95.25 108 ALA A C 1
ATOM 799 O O . ALA A 1 108 ? -17.820 1.265 37.240 1.00 95.25 108 ALA A O 1
ATOM 800 N N . LEU A 1 109 ? -18.636 0.026 35.556 1.00 95.75 109 LEU A N 1
ATOM 801 C CA . LEU A 1 109 ? -20.020 0.043 36.044 1.00 95.75 109 LEU A CA 1
ATOM 802 C C . LEU A 1 109 ? -20.193 -0.736 37.354 1.00 95.75 109 LEU A C 1
ATOM 804 O O . LEU A 1 109 ? -20.939 -0.295 38.227 1.00 95.75 109 LEU A O 1
ATOM 808 N N . ALA A 1 110 ? -19.485 -1.852 37.538 1.00 94.88 110 ALA A N 1
ATOM 809 C CA . ALA A 1 110 ? -19.502 -2.610 38.785 1.00 94.88 110 ALA A CA 1
ATOM 810 C C . ALA A 1 110 ? -18.943 -1.784 39.957 1.00 94.88 110 ALA A C 1
ATOM 812 O O . ALA A 1 110 ? -19.513 -1.809 41.048 1.00 94.88 110 ALA A O 1
ATOM 813 N N . LEU A 1 111 ? -17.888 -0.989 39.737 1.00 94.75 111 LEU A N 1
ATOM 814 C CA . LEU A 1 111 ? -17.358 -0.062 40.748 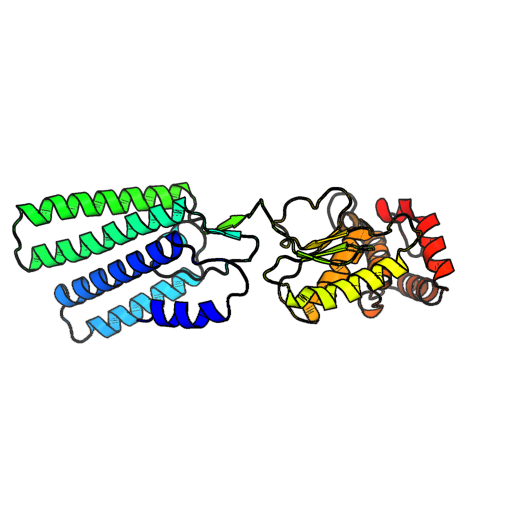1.00 94.75 111 LEU A CA 1
ATOM 815 C C . LEU A 1 111 ? -18.371 1.029 41.121 1.00 94.75 111 LEU A C 1
ATOM 817 O O . LEU A 1 111 ? -18.523 1.364 42.298 1.00 94.75 111 LEU A O 1
ATOM 821 N N . VAL A 1 112 ? -19.117 1.550 40.143 1.00 95.00 112 VAL A N 1
ATOM 822 C CA . VAL A 1 112 ? -20.239 2.459 40.419 1.00 95.00 112 VAL A CA 1
ATOM 823 C C . VAL A 1 112 ? -21.316 1.754 41.240 1.00 95.00 112 VAL A C 1
ATOM 825 O O . VAL A 1 112 ? -21.774 2.308 42.239 1.00 95.00 112 VAL A O 1
ATOM 828 N N . ALA A 1 113 ? -21.680 0.523 40.868 1.00 93.25 113 ALA A N 1
ATOM 829 C CA . ALA A 1 113 ? -22.677 -0.284 41.566 1.00 93.25 113 ALA A CA 1
ATOM 830 C C . ALA A 1 113 ? -22.303 -0.518 43.043 1.00 93.25 113 ALA A C 1
ATOM 832 O O . ALA A 1 113 ? -23.173 -0.426 43.913 1.00 93.25 113 ALA A O 1
ATOM 833 N N . VAL A 1 114 ? -21.014 -0.738 43.339 1.00 93.75 114 VAL A N 1
ATOM 834 C CA . VAL A 1 114 ? -20.474 -0.794 44.710 1.00 93.75 114 VAL A CA 1
ATOM 835 C C . VAL A 1 114 ? -20.705 0.528 45.442 1.00 93.75 114 VAL A C 1
ATOM 837 O O . VAL A 1 114 ? -21.232 0.521 46.556 1.00 93.75 114 VAL A O 1
ATOM 840 N N . LYS A 1 115 ? -20.363 1.669 44.824 1.00 93.19 115 LYS A N 1
ATOM 841 C CA . LYS A 1 115 ? -20.528 2.995 45.446 1.00 93.19 115 LYS A CA 1
ATOM 842 C C . LYS A 1 115 ? -21.985 3.277 45.814 1.00 93.19 115 LYS A C 1
ATOM 844 O O . LYS A 1 115 ? -22.252 3.772 46.907 1.00 93.19 115 LYS A O 1
ATOM 849 N N . VAL A 1 116 ? -22.922 2.938 44.929 1.00 93.56 116 VAL A N 1
ATOM 850 C CA . VAL A 1 116 ? -24.365 3.126 45.165 1.00 93.56 116 VAL A CA 1
ATOM 851 C C . VAL A 1 116 ? -24.992 2.008 46.009 1.00 93.56 116 VAL A C 1
ATOM 853 O O . VAL A 1 116 ? -26.210 1.957 46.144 1.00 93.56 116 VAL A O 1
ATOM 856 N N . ARG A 1 117 ? -24.172 1.130 46.610 1.00 90.88 117 ARG A N 1
ATOM 857 C CA . ARG A 1 117 ? -24.579 0.040 47.516 1.00 90.88 117 ARG A CA 1
ATOM 858 C C . ARG A 1 117 ? -25.562 -0.957 46.889 1.00 90.88 117 ARG A C 1
ATOM 860 O O . ARG A 1 117 ? -26.490 -1.426 47.543 1.00 90.88 117 ARG A O 1
ATOM 867 N N . SER A 1 118 ? -25.342 -1.302 45.622 1.00 90.69 118 SER A N 1
ATOM 868 C CA . SER A 1 118 ? -26.094 -2.365 44.945 1.00 90.69 118 SER A CA 1
ATOM 869 C C . SER A 1 118 ? -25.869 -3.732 45.605 1.00 90.69 118 SER A C 1
ATOM 871 O O . SER A 1 118 ? -24.874 -3.958 46.293 1.00 90.69 118 SER A O 1
ATOM 873 N N . SER A 1 119 ? -26.787 -4.674 45.370 1.00 91.06 119 SER A N 1
ATOM 874 C CA . SER A 1 119 ? -26.719 -6.018 45.957 1.00 91.06 119 SER A CA 1
ATOM 875 C C . SER A 1 119 ? -25.425 -6.759 45.595 1.00 91.06 119 SER A C 1
ATOM 877 O O . SER A 1 119 ? -25.076 -6.893 44.418 1.00 91.06 119 SER A O 1
ATOM 879 N N . ALA A 1 120 ? -24.769 -7.342 46.604 1.00 88.81 120 ALA A N 1
ATOM 880 C CA . ALA A 1 120 ? -23.566 -8.162 46.433 1.00 88.81 120 ALA A CA 1
ATOM 881 C C . ALA A 1 120 ? -23.777 -9.344 45.469 1.00 88.81 120 ALA A C 1
ATOM 883 O O . ALA A 1 120 ? -22.847 -9.742 44.770 1.00 88.81 120 ALA A O 1
ATOM 884 N N . ARG A 1 121 ? -25.016 -9.855 45.368 1.00 91.12 121 ARG A N 1
ATOM 885 C CA . ARG A 1 121 ? -25.386 -10.938 44.439 1.00 91.12 121 ARG A CA 1
ATOM 886 C C . ARG A 1 121 ? -25.219 -10.555 42.966 1.00 91.12 121 ARG A C 1
ATOM 888 O O . ARG A 1 121 ? -25.072 -11.443 42.141 1.00 91.12 121 ARG A O 1
ATOM 895 N N . VAL A 1 122 ? -25.244 -9.262 42.640 1.00 88.44 122 VAL A N 1
ATOM 896 C CA . VAL A 1 122 ? -25.047 -8.747 41.274 1.00 88.44 122 VAL A CA 1
ATOM 897 C C . VAL A 1 122 ? -23.609 -8.275 41.076 1.00 88.44 122 VAL A C 1
ATOM 899 O O . VAL A 1 122 ? -22.997 -8.550 40.048 1.00 88.44 122 VAL A O 1
ATOM 902 N N . VAL A 1 123 ? -23.046 -7.593 42.074 1.00 91.19 123 VAL A N 1
ATOM 903 C CA . VAL A 1 123 ? -21.706 -6.998 41.990 1.00 91.19 123 VAL A CA 1
ATOM 904 C C . VAL A 1 123 ? -20.608 -8.057 41.864 1.00 91.19 123 VAL A C 1
ATOM 906 O O . VAL A 1 123 ? -19.769 -7.951 40.973 1.00 91.19 123 VAL A O 1
ATOM 909 N N . ILE A 1 124 ? -20.612 -9.084 42.722 1.00 92.00 124 ILE A N 1
ATOM 910 C CA . ILE A 1 124 ? -19.549 -10.102 42.763 1.00 92.00 124 ILE A CA 1
ATOM 911 C C . ILE A 1 124 ? -19.417 -10.858 41.426 1.00 92.00 124 ILE A C 1
ATOM 913 O O . ILE A 1 124 ? -18.313 -10.871 40.875 1.00 92.00 124 ILE A O 1
ATOM 917 N N . PRO A 1 125 ? -20.489 -11.448 40.850 1.00 93.12 125 PRO A N 1
ATOM 918 C CA . PRO A 1 125 ? -20.365 -12.137 39.566 1.00 93.12 125 PRO A CA 1
ATOM 919 C C . PRO A 1 125 ? -20.028 -11.179 38.419 1.00 93.12 125 PRO A C 1
ATOM 921 O O . PRO A 1 125 ? -19.277 -11.561 37.527 1.00 93.12 125 PRO A O 1
ATOM 924 N N . SER A 1 126 ? -20.508 -9.928 38.458 1.00 92.81 126 SER A N 1
ATOM 925 C CA . SER A 1 126 ? -20.162 -8.923 37.441 1.00 92.81 126 SER A CA 1
ATOM 926 C C . SER A 1 126 ? -18.6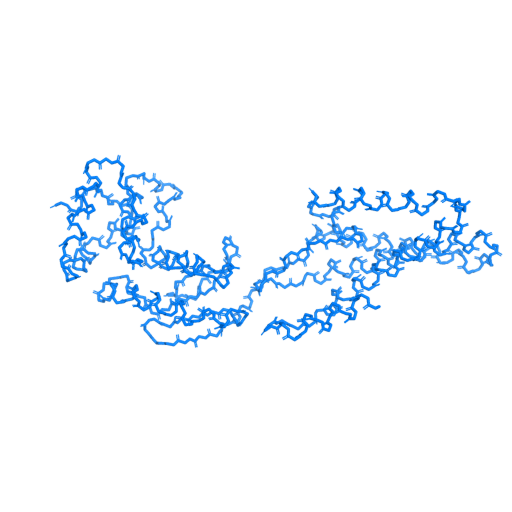69 -8.599 37.454 1.00 92.81 126 SER A C 1
ATOM 928 O O . SER A 1 126 ? -18.058 -8.496 36.395 1.00 92.81 126 SER A O 1
ATOM 930 N N . PHE A 1 127 ? -18.064 -8.488 38.640 1.00 94.50 127 PHE A N 1
ATOM 931 C CA . PHE A 1 127 ? -16.627 -8.262 38.787 1.00 94.50 127 PHE A CA 1
ATOM 932 C C . PHE A 1 127 ? -15.811 -9.453 38.267 1.00 94.50 127 PHE A C 1
ATOM 934 O O . PHE A 1 127 ? -14.858 -9.267 37.512 1.00 94.50 127 PHE A O 1
ATOM 941 N N . GLY A 1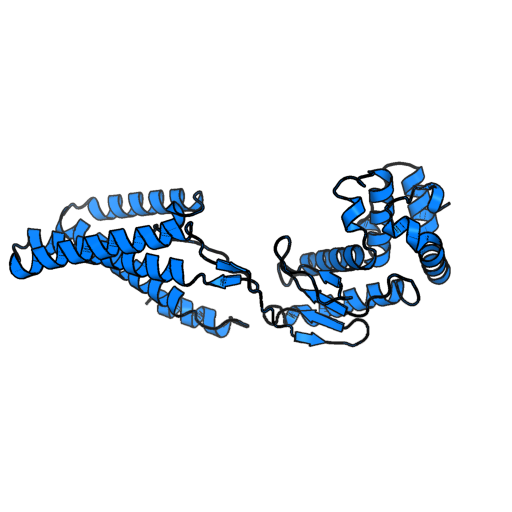 128 ? -16.214 -10.681 38.619 1.00 94.06 128 GLY A N 1
ATOM 942 C CA . GLY A 1 128 ? -15.571 -11.903 38.126 1.00 94.06 128 GLY A CA 1
ATOM 943 C C . GLY A 1 128 ? -15.651 -12.036 36.601 1.00 94.06 128 GLY A C 1
ATOM 944 O O . GLY A 1 128 ? -14.638 -12.289 35.950 1.00 94.06 128 GLY A O 1
ATOM 945 N N . ALA A 1 129 ? -16.830 -11.790 36.022 1.00 95.50 129 ALA A N 1
ATOM 946 C CA . ALA A 1 129 ? -17.027 -11.792 34.575 1.00 95.50 129 ALA A CA 1
ATOM 947 C C . ALA A 1 129 ? -16.203 -10.696 33.883 1.00 95.50 129 ALA A C 1
ATOM 949 O O . ALA A 1 129 ? -15.547 -10.965 32.881 1.00 95.50 129 ALA A O 1
ATOM 950 N N . ALA A 1 130 ? -16.182 -9.480 34.438 1.00 96.00 130 ALA A N 1
ATOM 951 C CA . ALA A 1 130 ? -15.400 -8.371 33.902 1.00 96.00 130 ALA A CA 1
ATOM 952 C C . ALA A 1 130 ? -13.902 -8.693 33.847 1.00 96.00 130 ALA A C 1
ATOM 954 O O . ALA A 1 130 ? -13.259 -8.454 32.825 1.00 96.00 130 ALA A O 1
ATOM 955 N N . LEU A 1 131 ? -13.359 -9.282 34.918 1.00 96.31 131 LEU A N 1
ATOM 956 C CA . LEU A 1 131 ? -11.954 -9.671 34.978 1.00 96.31 131 LEU A CA 1
ATOM 957 C C . LEU A 1 131 ? -11.636 -10.787 33.975 1.00 96.31 131 LEU A C 1
ATOM 959 O O . LEU A 1 131 ? -10.640 -10.695 33.264 1.00 96.31 131 LEU A O 1
ATOM 963 N N . ALA A 1 132 ? -12.495 -11.806 33.876 1.00 96.88 132 ALA A N 1
ATOM 964 C CA . ALA A 1 132 ? -12.319 -12.896 32.918 1.00 96.88 132 ALA A CA 1
ATOM 965 C C . ALA A 1 132 ? -12.314 -12.389 31.466 1.00 96.88 132 ALA A C 1
ATOM 967 O O . ALA A 1 132 ? -11.449 -12.774 30.680 1.00 96.88 132 ALA A O 1
ATOM 968 N N . LEU A 1 133 ? -13.234 -11.480 31.125 1.00 96.62 133 LEU A N 1
ATOM 969 C CA . LEU A 1 133 ? -13.309 -10.853 29.804 1.00 96.62 133 LEU A CA 1
ATOM 970 C C . LEU A 1 133 ? -12.085 -9.980 29.514 1.00 96.62 133 LEU A C 1
ATOM 972 O O . LEU A 1 133 ? -11.502 -10.090 28.438 1.00 96.62 133 LEU A O 1
ATOM 976 N N . ALA A 1 134 ? -11.668 -9.152 30.476 1.00 94.38 134 ALA A N 1
ATOM 977 C CA . ALA A 1 134 ? -10.501 -8.293 30.323 1.00 94.38 134 ALA A CA 1
ATOM 978 C C . ALA A 1 134 ? -9.221 -9.122 30.133 1.00 94.38 134 ALA A C 1
ATOM 980 O O . ALA A 1 134 ? -8.505 -8.948 29.151 1.00 94.38 134 ALA A O 1
ATOM 981 N N . VAL A 1 135 ? -8.952 -10.078 31.022 1.00 95.56 135 VAL A N 1
ATOM 982 C CA . VAL A 1 135 ? -7.742 -10.910 30.950 1.00 95.56 135 VAL A CA 1
ATOM 983 C C . VAL A 1 135 ? -7.748 -11.791 29.700 1.00 95.56 135 VAL A C 1
ATOM 985 O O . VAL A 1 135 ? -6.739 -11.852 29.002 1.00 95.56 135 VAL A O 1
ATOM 988 N N . GLY A 1 136 ? -8.876 -12.429 29.376 1.00 95.38 136 GLY A N 1
ATOM 989 C CA . GLY A 1 136 ? -9.001 -13.256 28.174 1.00 95.38 136 GLY A CA 1
ATOM 990 C C . GLY A 1 136 ? -8.842 -12.446 26.886 1.00 95.38 136 GLY A C 1
ATOM 991 O O . GLY A 1 136 ? -8.107 -12.850 25.987 1.00 95.38 136 GLY A O 1
ATOM 992 N N . GLY A 1 137 ? -9.464 -11.266 26.819 1.00 93.69 137 GLY A N 1
ATOM 993 C CA . GLY A 1 137 ? -9.320 -10.347 25.694 1.00 93.69 137 GLY A CA 1
ATOM 994 C C . GLY A 1 137 ? -7.886 -9.857 25.514 1.00 93.69 137 GLY A C 1
ATOM 995 O O . GLY A 1 137 ? -7.345 -9.928 24.412 1.00 93.69 137 GLY A O 1
ATOM 996 N N . ALA A 1 138 ? -7.237 -9.441 26.606 1.00 93.00 138 ALA A N 1
ATOM 997 C CA . ALA A 1 138 ? -5.835 -9.039 26.586 1.00 93.00 138 ALA A CA 1
ATOM 998 C C . ALA A 1 138 ? -4.919 -10.188 26.146 1.00 93.00 138 ALA A C 1
ATOM 1000 O O . ALA A 1 138 ? -4.044 -9.972 25.315 1.00 93.00 138 ALA A O 1
ATOM 1001 N N . ALA A 1 139 ? -5.144 -11.412 26.635 1.00 94.00 139 ALA A N 1
ATOM 1002 C CA . ALA A 1 139 ? -4.360 -12.583 26.250 1.00 94.00 139 ALA A CA 1
ATOM 1003 C C . ALA A 1 139 ? -4.445 -12.876 24.743 1.00 94.00 139 ALA A C 1
ATOM 1005 O O . ALA A 1 139 ? -3.421 -13.171 24.131 1.00 94.00 139 ALA A O 1
ATOM 1006 N N . ILE A 1 140 ? -5.628 -12.735 24.133 1.00 93.81 140 ILE A N 1
ATOM 1007 C CA . ILE A 1 140 ? -5.803 -12.884 22.679 1.00 93.81 140 ILE A CA 1
ATOM 1008 C C . ILE A 1 140 ? -5.021 -11.799 21.929 1.00 93.81 140 ILE A C 1
ATOM 1010 O O . ILE A 1 140 ? -4.240 -12.113 21.037 1.00 93.81 140 ILE A O 1
ATOM 1014 N N . VAL A 1 141 ? -5.180 -10.528 22.314 1.00 91.69 141 VAL A N 1
ATOM 1015 C CA . VAL A 1 141 ? -4.480 -9.405 21.662 1.00 91.69 141 VAL A CA 1
ATOM 1016 C C . VAL A 1 141 ? -2.960 -9.549 21.783 1.00 91.69 141 VAL A C 1
ATOM 1018 O O . VAL A 1 141 ? -2.240 -9.296 20.819 1.00 91.69 141 VAL A O 1
ATOM 1021 N N . ILE A 1 142 ? -2.470 -9.984 22.948 1.00 91.94 142 ILE A N 1
ATOM 1022 C CA . ILE A 1 142 ? -1.052 -10.275 23.181 1.00 91.94 142 ILE A CA 1
ATOM 1023 C C . ILE A 1 142 ? -0.586 -11.445 22.312 1.00 91.94 142 ILE A C 1
ATOM 1025 O O . ILE A 1 142 ? 0.455 -11.327 21.670 1.00 91.94 142 ILE A O 1
ATOM 1029 N N . GLY A 1 143 ? -1.352 -12.536 22.251 1.00 91.94 143 GLY A N 1
ATOM 1030 C CA . GLY A 1 143 ? -1.032 -13.707 21.431 1.00 91.94 143 GLY A CA 1
ATOM 1031 C C . GLY A 1 143 ? -0.939 -13.395 19.935 1.00 91.94 143 GLY A C 1
ATOM 1032 O O . GLY A 1 143 ? -0.089 -13.948 19.243 1.00 91.94 143 GLY A O 1
ATOM 1033 N N . GLU A 1 144 ? -1.744 -12.447 19.455 1.00 91.56 144 GLU A N 1
ATOM 1034 C CA . GLU A 1 144 ? -1.733 -11.965 18.067 1.00 91.56 144 GLU A CA 1
ATOM 1035 C C . GLU A 1 144 ? -0.780 -10.778 17.834 1.00 91.56 144 GLU A C 1
ATOM 1037 O O . GLU A 1 144 ? -0.813 -10.138 16.779 1.00 91.56 144 GLU A O 1
ATOM 1042 N N . ASN A 1 145 ? 0.080 -10.457 18.810 1.00 88.75 145 ASN A N 1
ATOM 1043 C CA . ASN A 1 145 ? 1.048 -9.353 18.770 1.00 88.75 145 ASN A CA 1
ATOM 1044 C C . ASN A 1 145 ? 0.432 -7.968 18.484 1.00 88.75 145 ASN A C 1
ATOM 1046 O O . ASN A 1 145 ? 1.090 -7.083 17.931 1.00 88.75 145 ASN A O 1
ATOM 1050 N N . GLY A 1 146 ? -0.844 -7.769 18.821 1.00 83.62 146 GLY A N 1
ATOM 1051 C CA . GLY A 1 146 ? -1.569 -6.531 18.529 1.00 83.62 146 GLY A CA 1
ATOM 1052 C C . GLY A 1 146 ? -1.740 -6.238 17.039 1.00 83.62 146 GLY A C 1
ATOM 1053 O O . GLY A 1 146 ? -1.916 -5.082 16.657 1.00 83.62 146 GLY A O 1
ATOM 1054 N N . ARG A 1 147 ? -1.669 -7.258 16.178 1.00 85.44 147 ARG A N 1
ATOM 1055 C CA . ARG A 1 147 ? -1.840 -7.100 14.732 1.00 85.44 147 ARG A CA 1
ATOM 1056 C C . ARG A 1 147 ? -3.269 -6.670 14.400 1.00 85.44 147 ARG A C 1
ATOM 1058 O O . ARG A 1 147 ? -4.216 -7.350 14.780 1.00 85.44 147 ARG A O 1
ATOM 1065 N N . TYR A 1 148 ? -3.419 -5.592 13.635 1.00 81.50 148 TYR A N 1
ATOM 1066 C CA . TYR A 1 148 ? -4.725 -5.078 13.197 1.00 81.50 148 TYR A CA 1
ATOM 1067 C C . TYR A 1 148 ? -5.141 -5.522 11.801 1.00 81.50 148 TYR A C 1
ATOM 1069 O O . TYR A 1 148 ? -6.334 -5.598 11.496 1.00 81.50 148 TYR A O 1
ATOM 1077 N N . VAL A 1 149 ? -4.161 -5.809 10.952 1.00 84.31 149 VAL A N 1
ATOM 1078 C CA . VAL A 1 149 ? -4.378 -6.175 9.561 1.00 84.31 149 VAL A CA 1
ATOM 1079 C C . VAL A 1 149 ? -3.496 -7.347 9.161 1.00 84.31 149 VAL A C 1
ATOM 1081 O O . VAL A 1 149 ? -2.367 -7.489 9.622 1.00 84.31 149 VAL A O 1
ATOM 1084 N N . ASP A 1 150 ? -4.024 -8.162 8.265 1.00 82.75 150 ASP A N 1
ATOM 1085 C CA . ASP A 1 150 ? -3.323 -9.206 7.540 1.00 82.75 150 ASP A CA 1
ATOM 1086 C C . ASP A 1 150 ? -3.079 -8.781 6.098 1.00 82.75 150 ASP A C 1
ATOM 1088 O O . ASP A 1 150 ? -3.851 -8.017 5.517 1.00 82.75 150 ASP A O 1
ATOM 1092 N N . VAL A 1 151 ? -2.030 -9.332 5.491 1.00 78.50 151 VAL A N 1
ATOM 1093 C CA . VAL A 1 151 ? -1.825 -9.209 4.047 1.00 78.50 151 VAL A CA 1
ATOM 1094 C C . VAL A 1 151 ? -2.921 -9.993 3.334 1.00 78.50 151 VAL A C 1
ATOM 1096 O O . VAL A 1 151 ? -3.052 -11.207 3.524 1.00 78.50 151 VAL A O 1
ATOM 1099 N N . ASN A 1 152 ? -3.673 -9.318 2.466 1.00 77.25 152 ASN A N 1
ATOM 1100 C CA . ASN A 1 152 ? -4.646 -9.981 1.619 1.00 77.25 152 ASN A CA 1
ATOM 1101 C C . ASN A 1 152 ? -3.920 -10.833 0.571 1.00 77.25 152 ASN A C 1
ATOM 1103 O O . ASN A 1 152 ? -3.294 -10.321 -0.359 1.00 77.25 152 ASN A O 1
ATOM 1107 N N . ARG A 1 153 ? -4.018 -12.157 0.709 1.00 72.62 153 ARG A N 1
ATOM 1108 C CA . ARG A 1 153 ? -3.426 -13.109 -0.244 1.00 72.62 153 ARG A CA 1
ATOM 1109 C C . ARG A 1 153 ? -4.270 -13.296 -1.507 1.00 72.62 153 ARG A C 1
ATOM 1111 O O . ARG A 1 153 ? -3.745 -13.771 -2.509 1.00 72.62 153 ARG A O 1
ATOM 1118 N N . HIS A 1 154 ? -5.539 -12.895 -1.476 1.00 77.56 154 HIS A N 1
ATOM 1119 C CA . HIS A 1 154 ? -6.486 -13.024 -2.582 1.00 77.56 154 HIS A CA 1
ATOM 1120 C C . HIS A 1 154 ? -6.783 -11.641 -3.163 1.00 77.56 154 HIS A C 1
ATOM 1122 O O . HIS A 1 154 ? -7.841 -11.052 -2.942 1.00 77.56 154 HIS A O 1
ATOM 1128 N N . ILE A 1 155 ? -5.802 -11.099 -3.882 1.00 79.69 155 ILE A N 1
ATOM 1129 C CA . ILE A 1 155 ? -5.951 -9.812 -4.559 1.00 79.69 155 ILE A CA 1
ATOM 1130 C C . ILE A 1 155 ? -6.849 -10.020 -5.782 1.00 79.69 155 ILE A C 1
ATOM 1132 O O . ILE A 1 155 ? -6.559 -10.848 -6.642 1.00 79.69 155 ILE A O 1
ATOM 1136 N N . VAL A 1 156 ? -7.939 -9.259 -5.853 1.00 84.94 156 VAL A N 1
ATOM 1137 C CA . VAL A 1 156 ? -8.801 -9.191 -7.036 1.00 84.94 156 VAL A CA 1
ATOM 1138 C C . VAL A 1 156 ? -8.335 -8.014 -7.885 1.00 84.94 156 VAL A C 1
ATOM 1140 O O . VAL A 1 156 ? -8.141 -6.916 -7.362 1.00 84.94 156 VAL A O 1
ATOM 1143 N N . TRP A 1 157 ? -8.171 -8.229 -9.189 1.00 88.50 157 TRP A N 1
ATOM 1144 C CA . TRP A 1 157 ? -7.812 -7.172 -10.135 1.00 88.50 157 TRP A CA 1
ATOM 1145 C C . TRP A 1 157 ? -8.957 -6.861 -11.089 1.00 88.50 157 TRP A C 1
ATOM 1147 O O . TRP A 1 157 ? -9.666 -7.756 -11.542 1.00 88.50 157 TRP A O 1
ATOM 1157 N N . SER A 1 158 ? -9.067 -5.585 -11.444 1.00 91.19 158 SER A N 1
ATOM 1158 C CA . SER A 1 158 ? -9.738 -5.135 -12.656 1.00 91.19 158 SER A CA 1
ATOM 1159 C C . SER A 1 158 ? -8.673 -4.903 -13.723 1.00 91.19 158 SER A C 1
ATOM 1161 O O . SER A 1 158 ? -7.737 -4.128 -13.509 1.00 91.19 158 SER A O 1
ATOM 1163 N N . CYS A 1 159 ? -8.780 -5.613 -14.845 1.00 94.44 159 CYS A N 1
ATOM 1164 C CA . CYS A 1 159 ? -7.781 -5.581 -15.906 1.00 94.44 159 CYS A CA 1
ATOM 1165 C C . CYS A 1 159 ? -8.343 -4.964 -17.189 1.00 94.44 159 CYS A C 1
ATOM 1167 O O . CYS A 1 159 ? -9.496 -5.206 -17.540 1.00 94.44 159 CYS A O 1
ATOM 1169 N N . SER A 1 160 ? -7.509 -4.224 -17.917 1.00 93.81 160 SER A N 1
ATOM 1170 C CA . SER A 1 160 ? -7.820 -3.681 -19.243 1.00 93.81 160 SER A CA 1
ATOM 1171 C C . SER A 1 160 ? -6.635 -3.840 -20.196 1.00 93.81 160 SER A C 1
ATOM 1173 O O . SER A 1 160 ? -5.488 -3.940 -19.764 1.00 93.81 160 SER A O 1
ATOM 1175 N N . GLY A 1 161 ? -6.919 -3.871 -21.498 1.00 88.31 161 GLY A N 1
ATOM 1176 C CA . GLY A 1 161 ? -5.922 -4.041 -22.553 1.00 88.31 161 GLY A CA 1
ATOM 1177 C C . GLY A 1 161 ? -5.446 -5.484 -22.747 1.00 88.31 161 GLY A C 1
ATOM 1178 O O . GLY A 1 161 ? -5.777 -6.391 -21.982 1.00 88.31 161 GLY A O 1
ATOM 1179 N N . SER A 1 162 ? -4.671 -5.690 -23.812 1.00 82.88 162 SER A N 1
ATOM 1180 C CA . SER A 1 162 ? -4.115 -6.994 -24.205 1.00 82.88 162 SER A CA 1
ATOM 1181 C C . SER A 1 162 ? -2.610 -6.971 -24.501 1.00 82.88 162 SER A C 1
ATOM 1183 O O . SER A 1 162 ? -2.003 -8.034 -24.572 1.00 82.88 162 SER A O 1
ATOM 1185 N N . SER A 1 163 ? -1.987 -5.793 -24.651 1.00 85.62 163 SER A N 1
ATOM 1186 C CA . SER A 1 163 ? -0.551 -5.661 -24.945 1.00 85.62 163 SER A CA 1
ATOM 1187 C C . SER A 1 163 ? 0.011 -4.293 -24.494 1.00 85.62 163 SER A C 1
ATOM 1189 O O . SER A 1 163 ? 0.104 -3.376 -25.313 1.00 85.62 163 SER A O 1
ATOM 1191 N N . PRO A 1 164 ? 0.381 -4.121 -23.210 1.00 93.38 164 PRO A N 1
ATOM 1192 C CA . PRO A 1 164 ? 0.260 -5.096 -22.133 1.00 93.38 164 PRO A CA 1
ATOM 1193 C C . PRO A 1 164 ? -1.142 -5.058 -21.515 1.00 93.38 164 PRO A C 1
ATOM 1195 O O . PRO A 1 164 ? -1.836 -4.043 -21.567 1.00 93.38 164 PRO A O 1
ATOM 1198 N N . GLN A 1 165 ? -1.559 -6.161 -20.904 1.00 96.88 165 GLN A N 1
ATOM 1199 C CA . GLN A 1 165 ? -2.725 -6.166 -20.030 1.00 96.88 165 GLN A CA 1
ATOM 1200 C C . GLN A 1 165 ? -2.372 -5.474 -18.707 1.00 96.88 165 GLN A C 1
ATOM 1202 O O . GLN A 1 165 ? -1.438 -5.882 -18.017 1.00 96.88 165 GLN A O 1
ATOM 1207 N N . VAL A 1 166 ? -3.116 -4.433 -18.346 1.00 97.00 166 VAL A N 1
ATOM 1208 C CA . VAL A 1 166 ? -2.897 -3.639 -17.134 1.00 97.00 166 VAL A CA 1
ATOM 1209 C C . VAL A 1 166 ? -3.944 -3.982 -16.095 1.00 97.00 166 VAL A C 1
ATOM 1211 O O . VAL A 1 166 ? -5.134 -3.820 -16.346 1.00 97.00 166 VAL A O 1
ATOM 1214 N N . CYS A 1 167 ? -3.497 -4.434 -14.927 1.00 95.44 167 CYS A N 1
ATOM 1215 C CA . CYS A 1 167 ? -4.354 -4.881 -13.840 1.00 95.44 167 CYS A CA 1
ATOM 1216 C C . CYS A 1 167 ? -4.169 -4.011 -12.597 1.00 95.44 167 CYS A C 1
ATOM 1218 O O . CYS A 1 167 ? -3.126 -4.060 -11.945 1.00 95.44 167 CYS A O 1
ATOM 1220 N N . VAL A 1 168 ? -5.213 -3.265 -12.239 1.00 94.25 168 VAL A N 1
ATOM 1221 C CA . VAL A 1 168 ? -5.275 -2.453 -11.017 1.00 94.25 168 VAL A CA 1
ATOM 1222 C C . VAL A 1 168 ? -6.203 -3.098 -10.003 1.00 94.25 168 VAL A C 1
ATOM 1224 O O . VAL A 1 168 ? -7.144 -3.817 -10.343 1.00 94.25 168 VAL A O 1
ATOM 1227 N N . HIS A 1 169 ? -5.967 -2.815 -8.733 1.00 91.19 169 HIS A N 1
ATOM 1228 C CA . HIS A 1 169 ? -6.937 -3.113 -7.700 1.00 91.19 169 HIS A CA 1
ATOM 1229 C C . HIS A 1 169 ? -8.190 -2.229 -7.894 1.00 91.19 169 HIS A C 1
ATOM 1231 O O . HIS A 1 169 ? -8.033 -1.041 -8.184 1.00 91.19 169 HIS A O 1
ATOM 1237 N N . PRO A 1 170 ? -9.430 -2.734 -7.719 1.00 89.75 170 PRO A N 1
ATOM 1238 C CA . PRO A 1 170 ? -10.647 -1.964 -8.009 1.00 89.75 170 PRO A CA 1
ATOM 1239 C C . PRO A 1 170 ? -10.772 -0.635 -7.244 1.00 89.75 170 PRO A C 1
ATOM 1241 O O . PRO A 1 170 ? -11.328 0.322 -7.773 1.00 89.75 170 PRO A O 1
ATOM 1244 N N . ALA A 1 171 ? -10.185 -0.534 -6.045 1.00 86.62 171 ALA A N 1
ATOM 1245 C CA . ALA A 1 171 ? -10.089 0.728 -5.296 1.00 86.62 171 ALA A CA 1
ATOM 1246 C C . ALA A 1 171 ? -9.368 1.859 -6.070 1.00 86.62 171 ALA A C 1
ATOM 1248 O O . ALA A 1 171 ? -9.576 3.033 -5.783 1.00 86.62 171 ALA A O 1
ATOM 1249 N N . PHE A 1 172 ? -8.545 1.507 -7.064 1.00 90.56 172 PHE A N 1
ATOM 1250 C CA . PHE A 1 172 ? -7.805 2.415 -7.943 1.00 90.56 172 PHE A CA 1
ATOM 1251 C C . PHE A 1 172 ? -8.339 2.388 -9.383 1.00 90.56 172 PHE A C 1
ATOM 1253 O O . PHE A 1 172 ? -7.590 2.645 -10.324 1.00 90.56 172 PHE A O 1
ATOM 1260 N N . ALA A 1 173 ? -9.621 2.070 -9.593 1.00 89.75 173 ALA A N 1
ATOM 1261 C CA . ALA A 1 173 ? -10.204 1.988 -10.936 1.00 89.75 173 ALA A CA 1
ATOM 1262 C C . ALA A 1 173 ? -10.012 3.278 -11.761 1.00 89.75 173 ALA A C 1
ATOM 1264 O O . ALA A 1 173 ? -9.769 3.210 -12.964 1.00 89.75 173 ALA A O 1
ATOM 1265 N N . THR A 1 174 ? -10.039 4.450 -11.120 1.00 90.94 174 THR A N 1
ATOM 1266 C CA . THR A 1 174 ? -9.785 5.751 -11.768 1.00 90.94 174 THR A CA 1
ATOM 1267 C C . THR A 1 174 ? -8.344 5.914 -12.262 1.00 90.94 174 THR A C 1
ATOM 1269 O O . THR A 1 174 ? -8.093 6.686 -13.184 1.00 90.94 174 THR A O 1
ATOM 1272 N N . SER A 1 175 ? -7.402 5.151 -11.706 1.00 94.50 175 SER A N 1
ATOM 1273 C CA . SER A 1 175 ? -5.994 5.127 -12.109 1.00 94.50 175 SER A CA 1
ATOM 1274 C C . SER A 1 175 ? -5.727 4.216 -13.310 1.00 94.50 175 SER A C 1
ATOM 1276 O O . SER A 1 175 ? -4.609 4.196 -13.821 1.00 94.50 175 SER A O 1
ATOM 1278 N N . LEU A 1 176 ? -6.715 3.448 -13.782 1.00 94.38 176 LEU A N 1
ATOM 1279 C CA . LEU A 1 176 ? -6.506 2.457 -14.840 1.00 94.38 176 LEU A CA 1
ATOM 1280 C C . LEU A 1 176 ? -6.033 3.094 -16.152 1.00 94.38 176 LEU A C 1
ATOM 1282 O O . LEU A 1 176 ? -5.052 2.633 -16.728 1.00 94.38 176 LEU A O 1
ATOM 1286 N N . ASN A 1 177 ? -6.676 4.177 -16.592 1.00 95.12 177 ASN A N 1
ATOM 1287 C CA . ASN A 1 177 ? -6.297 4.889 -17.816 1.00 95.12 177 ASN A CA 1
ATOM 1288 C C . ASN A 1 177 ? -4.873 5.477 -17.759 1.00 95.12 177 ASN A C 1
ATOM 1290 O O . ASN A 1 177 ? -4.071 5.121 -18.625 1.00 95.12 177 ASN A O 1
ATOM 1294 N N . PRO A 1 178 ? -4.498 6.299 -16.755 1.00 95.56 178 PRO A N 1
ATOM 1295 C CA . PRO A 1 178 ? -3.160 6.892 -16.716 1.00 95.56 178 PRO A CA 1
ATOM 1296 C C . PRO A 1 178 ? -2.038 5.857 -16.554 1.00 95.56 178 PRO A C 1
ATOM 1298 O O . PRO A 1 178 ? -0.925 6.083 -17.040 1.00 95.56 178 PRO A O 1
ATOM 1301 N N . ILE A 1 179 ? -2.302 4.721 -15.897 1.00 96.81 179 ILE A N 1
ATOM 1302 C CA . ILE A 1 179 ? -1.341 3.612 -15.838 1.00 96.81 179 ILE A CA 1
ATOM 1303 C C . ILE A 1 179 ? -1.278 2.872 -17.175 1.00 96.81 179 ILE A C 1
ATOM 1305 O O . ILE A 1 179 ? -0.184 2.544 -17.631 1.00 96.81 179 ILE A O 1
ATOM 1309 N N . ASN A 1 180 ? -2.415 2.643 -17.834 1.00 96.06 180 ASN A N 1
ATOM 1310 C CA . ASN A 1 180 ? -2.455 2.003 -19.144 1.00 96.06 180 ASN A CA 1
ATOM 1311 C C . ASN A 1 180 ? -1.669 2.793 -20.200 1.00 96.06 180 ASN A C 1
ATOM 1313 O O . ASN A 1 180 ? -0.879 2.204 -20.930 1.00 96.06 180 ASN A O 1
ATOM 1317 N N . GLU A 1 181 ? -1.795 4.119 -20.234 1.00 95.25 181 GLU A N 1
ATOM 1318 C CA . GLU A 1 181 ? -1.009 4.980 -21.131 1.00 95.25 181 GLU A CA 1
ATOM 1319 C C . GLU A 1 181 ? 0.505 4.811 -20.928 1.00 95.25 181 GLU A C 1
ATOM 1321 O O . GLU A 1 181 ? 1.254 4.626 -21.892 1.00 95.25 181 GLU A O 1
ATOM 1326 N N . ARG A 1 182 ? 0.955 4.811 -19.667 1.00 96.06 182 ARG A N 1
ATOM 1327 C CA . ARG A 1 182 ? 2.369 4.629 -19.301 1.00 96.06 182 ARG A CA 1
ATOM 1328 C C . ARG A 1 182 ? 2.864 3.227 -19.648 1.00 96.06 182 ARG A C 1
ATOM 1330 O O . ARG A 1 182 ? 3.906 3.083 -20.282 1.00 96.06 182 ARG A O 1
ATOM 1337 N N . ALA A 1 183 ? 2.097 2.194 -19.305 1.00 96.88 183 ALA A N 1
ATOM 1338 C CA . ALA A 1 183 ? 2.439 0.809 -19.613 1.00 96.88 183 ALA A CA 1
ATOM 1339 C C . ALA A 1 183 ? 2.510 0.558 -21.130 1.00 96.88 183 ALA A C 1
ATOM 1341 O O . ALA A 1 183 ? 3.418 -0.128 -21.598 1.00 96.88 183 ALA A O 1
ATOM 1342 N N . GLN A 1 184 ? 1.607 1.154 -21.916 1.00 95.88 184 GLN A N 1
ATOM 1343 C CA . GLN A 1 184 ? 1.657 1.100 -23.378 1.00 95.88 184 GLN A CA 1
ATOM 1344 C C . GLN A 1 184 ? 2.878 1.833 -23.942 1.00 95.88 184 GLN A C 1
ATOM 1346 O O . GLN A 1 184 ? 3.514 1.330 -24.866 1.00 95.88 184 GLN A O 1
ATOM 1351 N N . ALA A 1 185 ? 3.237 2.999 -23.397 1.00 95.44 185 ALA A N 1
ATOM 1352 C CA . ALA A 1 185 ? 4.438 3.719 -23.817 1.00 95.44 185 ALA A CA 1
ATOM 1353 C C . ALA A 1 185 ? 5.713 2.891 -23.583 1.00 95.44 185 ALA A C 1
ATOM 1355 O O . ALA A 1 185 ? 6.534 2.774 -24.497 1.00 95.44 185 ALA A O 1
ATOM 1356 N N . ILE A 1 186 ? 5.830 2.253 -22.414 1.00 96.75 186 ILE A N 1
ATOM 1357 C CA . ILE A 1 186 ? 6.937 1.341 -22.090 1.00 96.75 186 ILE A CA 1
ATOM 1358 C C . ILE A 1 186 ? 6.915 0.123 -23.024 1.00 96.75 186 ILE A C 1
ATOM 1360 O O . ILE A 1 186 ? 7.928 -0.218 -23.631 1.00 96.75 186 ILE A O 1
ATOM 1364 N N . SER A 1 187 ? 5.753 -0.512 -23.199 1.00 95.94 187 SER A N 1
ATOM 1365 C CA . SER A 1 187 ? 5.601 -1.692 -24.060 1.00 95.94 187 SER A CA 1
ATOM 1366 C C . SER A 1 187 ? 5.990 -1.409 -25.513 1.0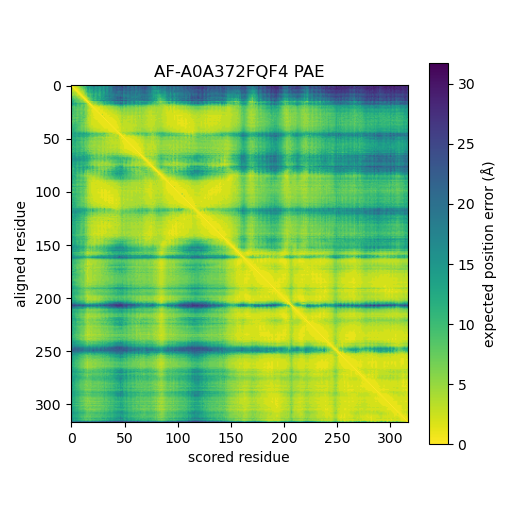0 95.94 187 SER A C 1
ATOM 1368 O O . SER A 1 187 ? 6.676 -2.222 -26.127 1.00 95.94 187 SER A O 1
ATOM 1370 N N . ARG A 1 188 ? 5.662 -0.226 -26.054 1.00 94.81 188 ARG A N 1
ATOM 1371 C CA . ARG A 1 188 ? 6.116 0.187 -27.394 1.00 94.81 188 ARG A CA 1
ATOM 1372 C C . ARG A 1 188 ? 7.642 0.242 -27.494 1.00 94.81 188 ARG A C 1
ATOM 1374 O O . ARG A 1 188 ? 8.190 -0.265 -28.472 1.00 94.81 188 ARG A O 1
ATOM 1381 N N . ARG A 1 189 ? 8.328 0.797 -26.489 1.00 94.94 189 ARG A N 1
ATOM 1382 C CA . ARG A 1 189 ? 9.802 0.871 -26.452 1.00 94.94 189 ARG A CA 1
ATOM 1383 C C . ARG A 1 189 ? 10.450 -0.506 -26.329 1.00 94.94 189 ARG A C 1
ATOM 1385 O O . ARG A 1 189 ? 11.440 -0.771 -26.999 1.00 94.94 189 ARG A O 1
ATOM 1392 N N . LEU A 1 190 ? 9.865 -1.388 -25.522 1.00 95.94 190 LEU A N 1
ATOM 1393 C CA . LEU A 1 190 ? 10.370 -2.745 -25.283 1.00 95.94 190 LEU A CA 1
ATOM 1394 C C . LEU A 1 190 ? 9.854 -3.783 -26.293 1.00 95.94 190 LEU A C 1
ATOM 1396 O O . LEU A 1 190 ? 10.199 -4.964 -26.202 1.00 95.94 190 LEU A O 1
ATOM 1400 N N . SER A 1 191 ? 9.033 -3.368 -27.258 1.00 93.94 191 SER A N 1
ATOM 1401 C CA . SER A 1 191 ? 8.472 -4.255 -28.276 1.00 93.94 191 SER A CA 1
ATOM 1402 C C . SER A 1 191 ? 9.574 -4.944 -29.081 1.00 93.94 191 SER A C 1
ATOM 1404 O O . SER A 1 191 ? 10.566 -4.323 -29.462 1.00 93.94 191 SER A O 1
ATOM 1406 N N . SER A 1 192 ? 9.386 -6.235 -29.366 1.00 91.69 192 SER A N 1
ATOM 1407 C CA . SER A 1 192 ? 10.350 -7.062 -30.113 1.00 91.69 192 SER A CA 1
ATOM 1408 C C . SER A 1 192 ? 11.734 -7.191 -29.457 1.00 91.69 192 SER A C 1
ATOM 1410 O O . SER A 1 192 ? 12.708 -7.503 -30.133 1.00 91.69 192 SER A O 1
ATOM 1412 N N . THR A 1 193 ? 11.824 -6.971 -28.143 1.00 95.38 193 THR A N 1
ATOM 1413 C CA . THR A 1 193 ? 13.027 -7.236 -27.341 1.00 95.38 193 THR A CA 1
ATOM 1414 C C . THR A 1 193 ? 12.761 -8.383 -26.359 1.00 95.38 193 THR A C 1
ATOM 1416 O O . THR A 1 193 ? 11.597 -8.673 -26.065 1.00 95.38 193 THR A O 1
ATOM 1419 N N . PRO A 1 194 ? 13.799 -8.999 -25.761 1.00 95.38 194 PRO A N 1
ATOM 1420 C CA . PRO A 1 194 ? 13.631 -9.999 -24.700 1.00 95.38 194 PRO A CA 1
ATOM 1421 C C . PRO A 1 194 ? 12.952 -9.490 -23.412 1.00 95.38 194 PRO A C 1
ATOM 1423 O O . PRO A 1 194 ? 12.769 -10.275 -22.482 1.00 95.38 194 PRO A O 1
ATOM 1426 N N . PHE A 1 195 ? 12.618 -8.196 -23.339 1.00 95.69 195 PHE A N 1
ATOM 1427 C CA . PHE A 1 195 ? 11.979 -7.517 -22.206 1.00 95.69 195 PHE A CA 1
ATOM 1428 C C . PHE A 1 195 ? 10.538 -7.082 -22.521 1.00 95.69 195 PHE A C 1
ATOM 1430 O O . PHE A 1 195 ? 9.974 -6.227 -21.839 1.00 95.69 195 PHE A O 1
ATOM 1437 N N . SER A 1 196 ? 9.934 -7.633 -23.581 1.00 94.75 196 SER A N 1
ATOM 1438 C CA . SER A 1 196 ? 8.552 -7.331 -23.955 1.00 94.75 196 SER A CA 1
ATOM 1439 C C . SER A 1 196 ? 7.584 -7.630 -22.809 1.00 94.75 196 SER A C 1
ATOM 1441 O O . SER A 1 196 ? 7.606 -8.720 -22.234 1.00 94.75 196 SER A O 1
ATOM 1443 N N . ILE A 1 197 ? 6.693 -6.685 -22.523 1.00 95.06 197 ILE A N 1
ATOM 1444 C CA . ILE A 1 197 ? 5.723 -6.794 -21.433 1.00 95.06 197 ILE A CA 1
ATOM 1445 C C . ILE A 1 197 ? 4.398 -7.312 -21.987 1.00 95.06 197 ILE A C 1
ATOM 1447 O O . ILE A 1 197 ? 3.811 -6.689 -22.872 1.00 95.06 197 ILE A O 1
ATOM 1451 N N . SER A 1 198 ? 3.896 -8.408 -21.423 1.00 94.50 198 SER A N 1
ATOM 1452 C CA . SER A 1 198 ? 2.561 -8.939 -21.720 1.00 94.50 198 SER A CA 1
ATOM 1453 C C . SER A 1 198 ? 1.520 -8.514 -20.683 1.00 94.50 198 SER A C 1
ATOM 1455 O O . SER A 1 198 ? 0.360 -8.291 -21.029 1.00 94.50 198 SER A O 1
ATOM 1457 N N . ARG A 1 199 ? 1.922 -8.366 -19.414 1.00 96.12 199 ARG A N 1
ATOM 1458 C CA . ARG A 1 199 ? 1.017 -8.067 -18.301 1.00 96.12 199 ARG A CA 1
ATOM 1459 C C . ARG A 1 199 ? 1.715 -7.307 -17.176 1.00 96.12 199 ARG A C 1
ATOM 1461 O O . ARG A 1 199 ? 2.838 -7.644 -16.807 1.00 96.12 199 ARG A O 1
ATOM 1468 N N . VAL A 1 200 ? 1.024 -6.323 -16.603 1.00 96.56 200 VAL A N 1
ATOM 1469 C CA . VAL A 1 200 ? 1.441 -5.596 -15.394 1.00 96.56 200 VAL A CA 1
ATOM 1470 C C . VAL A 1 200 ? 0.353 -5.693 -14.326 1.00 96.56 200 VAL A C 1
ATOM 1472 O O . VAL A 1 200 ? -0.835 -5.565 -14.622 1.00 96.56 200 VAL A O 1
ATOM 1475 N N . GLU A 1 201 ? 0.748 -5.922 -13.077 1.00 94.75 201 GLU A N 1
ATOM 1476 C CA . GLU A 1 201 ? -0.152 -6.110 -11.939 1.00 94.75 201 GLU A CA 1
ATOM 1477 C C . GLU A 1 201 ? 0.204 -5.175 -10.789 1.00 94.75 201 GLU A C 1
ATOM 1479 O O . GLU A 1 201 ? 1.333 -5.177 -10.297 1.00 94.75 201 GLU A O 1
ATOM 1484 N N . GLN A 1 202 ? -0.791 -4.435 -10.299 1.00 93.50 202 GLN A N 1
ATOM 1485 C CA . GLN A 1 202 ? -0.634 -3.652 -9.084 1.00 93.50 202 GLN A CA 1
ATOM 1486 C C . GLN A 1 202 ? -0.433 -4.585 -7.882 1.00 93.50 202 GLN A C 1
ATOM 1488 O O . GLN A 1 202 ? -1.223 -5.511 -7.651 1.00 93.50 202 GLN A O 1
ATOM 1493 N N . ARG A 1 203 ? 0.607 -4.311 -7.094 1.00 89.94 203 ARG A N 1
ATOM 1494 C CA . ARG A 1 203 ? 0.961 -5.001 -5.850 1.00 89.94 203 ARG A CA 1
ATOM 1495 C C . ARG A 1 203 ? 1.310 -3.973 -4.764 1.00 89.94 203 ARG A C 1
ATOM 1497 O O . ARG A 1 203 ? 1.767 -2.878 -5.090 1.00 89.94 203 ARG A O 1
ATOM 1504 N N . PRO A 1 204 ? 1.116 -4.295 -3.473 1.00 85.94 204 PRO A N 1
ATOM 1505 C CA . PRO A 1 204 ? 1.567 -3.418 -2.401 1.00 85.94 204 PRO A CA 1
ATOM 1506 C C . PRO A 1 204 ? 3.099 -3.372 -2.370 1.00 85.94 204 PRO A C 1
ATOM 1508 O O . PRO A 1 204 ? 3.768 -4.396 -2.545 1.00 85.94 204 PRO A O 1
ATOM 1511 N N . ARG A 1 205 ? 3.660 -2.186 -2.123 1.00 82.38 205 ARG A N 1
ATOM 1512 C CA . ARG A 1 205 ? 5.111 -1.984 -2.064 1.00 82.38 205 ARG A CA 1
ATOM 1513 C C . ARG A 1 205 ? 5.721 -2.787 -0.910 1.00 82.38 205 ARG A C 1
ATOM 1515 O O . ARG A 1 205 ? 5.236 -2.730 0.213 1.00 82.38 205 ARG A O 1
ATOM 1522 N N . GLY A 1 206 ? 6.789 -3.537 -1.182 1.00 68.44 206 GLY A N 1
ATOM 1523 C CA . GLY A 1 206 ? 7.624 -4.199 -0.166 1.00 68.44 206 GLY A CA 1
ATOM 1524 C C . GLY A 1 206 ? 7.015 -5.399 0.575 1.00 68.44 206 GLY A C 1
ATOM 1525 O O . GLY A 1 206 ? 7.757 -6.125 1.228 1.00 68.44 206 GLY A O 1
ATOM 1526 N N . VAL A 1 207 ? 5.704 -5.642 0.474 1.00 63.72 207 VAL A N 1
ATOM 1527 C CA . VAL A 1 207 ? 5.004 -6.699 1.239 1.00 63.72 207 VAL A CA 1
ATOM 1528 C C . VAL A 1 207 ? 4.058 -7.560 0.388 1.00 63.72 207 VAL A C 1
ATOM 1530 O O . VAL A 1 207 ? 3.271 -8.346 0.913 1.00 63.72 207 VAL A O 1
ATOM 1533 N N . GLY A 1 208 ? 4.116 -7.423 -0.940 1.00 61.47 208 GLY A N 1
ATOM 1534 C CA . GLY A 1 208 ? 3.260 -8.152 -1.877 1.00 61.47 208 GLY A CA 1
ATOM 1535 C C . GLY A 1 208 ? 3.735 -9.572 -2.185 1.00 61.47 208 GLY A C 1
ATOM 1536 O O . GLY A 1 208 ? 4.928 -9.841 -2.299 1.00 61.47 208 GLY A O 1
ATOM 1537 N N . GLY A 1 209 ? 2.781 -10.490 -2.373 1.00 66.62 209 GLY A N 1
ATOM 1538 C CA . GLY A 1 209 ? 3.052 -11.802 -2.966 1.00 66.62 209 GLY A CA 1
ATOM 1539 C C . GLY A 1 209 ? 3.602 -11.683 -4.393 1.00 66.62 209 GLY A C 1
ATOM 1540 O O . GLY A 1 209 ? 3.422 -10.655 -5.049 1.00 66.62 209 GLY A O 1
ATOM 1541 N N . ARG A 1 210 ? 4.260 -12.746 -4.877 1.00 77.56 210 ARG A N 1
ATOM 1542 C CA . ARG A 1 210 ? 4.816 -12.785 -6.239 1.00 77.56 210 ARG A CA 1
ATOM 1543 C C . ARG A 1 210 ? 3.720 -12.473 -7.272 1.00 77.56 210 ARG A C 1
ATOM 1545 O O . ARG A 1 210 ? 2.592 -12.952 -7.098 1.00 77.56 210 ARG A O 1
ATOM 1552 N N . PRO A 1 211 ? 4.023 -11.682 -8.319 1.00 86.12 211 PRO A N 1
ATOM 1553 C CA . PRO A 1 211 ? 3.092 -11.490 -9.420 1.00 86.12 211 PRO A CA 1
ATOM 1554 C C . PRO A 1 211 ? 2.752 -12.834 -10.068 1.00 86.12 211 PRO A C 1
ATOM 1556 O O . PRO A 1 211 ? 3.470 -13.826 -9.892 1.00 86.12 211 PRO A O 1
ATOM 1559 N N . THR A 1 212 ? 1.658 -12.867 -10.827 1.00 88.56 212 THR A N 1
ATOM 1560 C CA . THR A 1 212 ? 1.367 -14.013 -11.698 1.00 88.56 212 THR A CA 1
ATOM 1561 C C . THR A 1 212 ? 2.605 -14.317 -12.556 1.00 88.56 212 THR A C 1
ATOM 1563 O O . THR A 1 212 ? 3.253 -13.370 -13.008 1.00 88.56 212 THR A O 1
ATOM 1566 N N . PRO A 1 213 ? 2.985 -15.590 -12.784 1.00 88.75 213 PRO A N 1
ATOM 1567 C CA . PRO A 1 213 ? 4.158 -15.914 -13.592 1.00 88.75 213 PRO A CA 1
ATOM 1568 C C . PRO A 1 213 ? 4.158 -15.172 -14.937 1.00 88.75 213 PRO A C 1
ATOM 1570 O O . PRO A 1 213 ? 3.182 -15.228 -15.681 1.00 88.75 213 PRO A O 1
ATOM 1573 N N . GLY A 1 214 ? 5.246 -14.452 -15.225 1.00 88.00 214 GLY A N 1
ATOM 1574 C CA . GLY A 1 214 ? 5.393 -13.632 -16.435 1.00 88.00 214 GLY A CA 1
ATOM 1575 C C . GLY A 1 214 ? 4.767 -12.231 -16.372 1.00 88.00 214 GLY A C 1
ATOM 1576 O O . GLY A 1 214 ? 4.952 -11.460 -17.309 1.00 88.00 214 GLY A O 1
ATOM 1577 N N . ALA A 1 215 ? 4.064 -11.872 -15.294 1.00 93.19 215 ALA A N 1
ATOM 1578 C CA . ALA 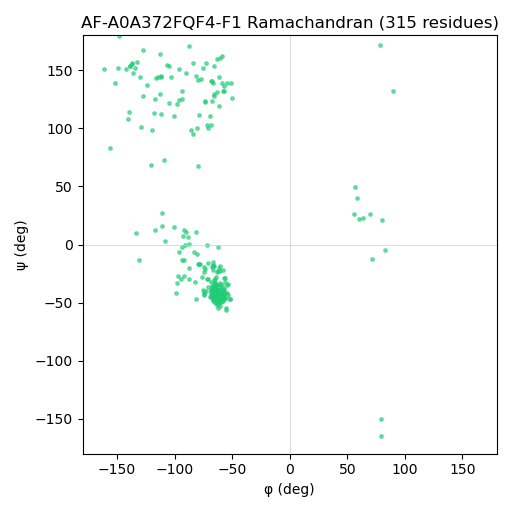A 1 215 ? 3.569 -10.517 -15.073 1.00 93.19 215 ALA A CA 1
ATOM 1579 C C . ALA A 1 215 ? 4.591 -9.659 -14.315 1.00 93.19 215 ALA A C 1
ATOM 1581 O O . ALA A 1 215 ? 5.320 -10.140 -13.445 1.00 93.19 215 ALA A O 1
ATOM 1582 N N . ILE A 1 216 ? 4.597 -8.364 -14.618 1.00 94.06 216 ILE A N 1
ATOM 1583 C CA . ILE A 1 216 ? 5.427 -7.368 -13.943 1.00 94.06 216 ILE A CA 1
ATOM 1584 C C . ILE A 1 216 ? 4.636 -6.735 -12.800 1.00 94.06 216 ILE A C 1
ATOM 1586 O O . ILE A 1 216 ? 3.535 -6.225 -13.004 1.00 94.06 216 ILE A O 1
ATOM 1590 N N . ALA A 1 217 ? 5.186 -6.765 -11.589 1.00 93.12 217 ALA A N 1
ATOM 1591 C CA . ALA A 1 217 ? 4.585 -6.084 -10.449 1.00 93.12 217 ALA A CA 1
ATOM 1592 C C . ALA A 1 217 ? 4.909 -4.584 -10.486 1.00 93.12 217 ALA A C 1
ATOM 1594 O O . ALA A 1 217 ? 6.030 -4.201 -10.803 1.00 93.12 217 ALA A O 1
ATOM 1595 N N . TYR A 1 218 ? 3.952 -3.743 -10.106 1.00 94.00 218 TYR A N 1
ATOM 1596 C CA . TYR A 1 218 ? 4.199 -2.328 -9.823 1.00 94.00 218 TYR A CA 1
ATOM 1597 C C . TYR A 1 218 ? 3.417 -1.887 -8.592 1.00 94.00 218 TYR A C 1
ATOM 1599 O O . TYR A 1 218 ? 2.374 -2.465 -8.278 1.00 94.00 218 TYR A O 1
ATOM 1607 N N . ALA A 1 219 ? 3.898 -0.861 -7.894 1.00 92.19 219 ALA A N 1
ATOM 1608 C CA . ALA A 1 219 ? 3.181 -0.290 -6.765 1.00 92.19 219 ALA A CA 1
ATOM 1609 C C . ALA A 1 219 ? 2.498 1.021 -7.157 1.00 92.19 219 ALA A C 1
ATOM 1611 O O . ALA A 1 219 ? 3.004 1.817 -7.945 1.00 92.19 219 ALA A O 1
ATOM 1612 N N . LEU A 1 220 ? 1.318 1.237 -6.585 1.00 91.88 220 LEU A N 1
ATOM 1613 C CA . LEU A 1 220 ? 0.574 2.480 -6.714 1.00 91.88 220 LEU A CA 1
ATOM 1614 C C . LEU A 1 220 ? -0.053 2.784 -5.359 1.00 91.88 220 LEU A C 1
ATOM 1616 O O . LEU A 1 220 ? -0.985 2.092 -4.944 1.00 91.88 220 LEU A O 1
ATOM 1620 N N . ASP A 1 221 ? 0.492 3.798 -4.691 1.00 86.00 221 ASP A N 1
ATOM 1621 C CA . ASP A 1 221 ? 0.123 4.135 -3.314 1.00 86.00 221 ASP A CA 1
ATOM 1622 C C . ASP A 1 221 ? -1.016 5.176 -3.258 1.00 86.00 221 ASP A C 1
ATOM 1624 O O . ASP A 1 221 ? -1.808 5.174 -2.320 1.00 86.00 221 ASP A O 1
ATOM 1628 N N . ALA A 1 222 ? -1.156 6.022 -4.290 1.00 87.69 222 ALA A N 1
ATOM 1629 C CA . ALA A 1 222 ? -2.211 7.035 -4.394 1.00 87.69 222 ALA A CA 1
ATOM 1630 C C . ALA A 1 222 ? -2.608 7.316 -5.861 1.00 87.69 222 ALA A C 1
ATOM 1632 O O . ALA A 1 222 ? -1.771 7.179 -6.755 1.00 87.69 222 ALA A O 1
ATOM 1633 N N . PRO A 1 223 ? -3.857 7.738 -6.142 1.00 89.88 223 PRO A N 1
ATOM 1634 C CA . PRO A 1 223 ? -4.305 8.118 -7.483 1.00 89.88 223 PRO A CA 1
ATOM 1635 C C . PRO A 1 223 ? -3.861 9.549 -7.852 1.00 89.88 223 PRO A C 1
ATOM 1637 O O . PRO A 1 223 ? -4.681 10.461 -7.964 1.00 89.88 223 PRO A O 1
ATOM 1640 N N . SER A 1 224 ? -2.555 9.773 -8.019 1.00 92.50 224 SER A N 1
ATOM 1641 C CA . SER A 1 224 ? -1.995 11.076 -8.410 1.00 92.50 224 SER A CA 1
ATOM 1642 C C . SER A 1 224 ? -0.903 10.949 -9.472 1.00 92.50 224 SER A C 1
ATOM 1644 O O . SER A 1 224 ? -0.264 9.906 -9.586 1.00 92.50 224 SER A O 1
ATOM 1646 N N . ALA A 1 225 ? -0.675 12.026 -10.237 1.00 92.25 225 ALA A N 1
ATOM 1647 C CA . ALA A 1 225 ? 0.311 12.059 -11.324 1.00 92.25 225 ALA A CA 1
ATOM 1648 C C . ALA A 1 225 ? 1.703 11.589 -10.877 1.00 92.25 225 ALA A C 1
ATOM 1650 O O . ALA A 1 225 ? 2.278 10.703 -11.500 1.00 92.25 225 ALA A O 1
ATOM 1651 N N . GLU A 1 226 ? 2.176 12.091 -9.734 1.00 93.31 226 GLU A N 1
ATOM 1652 C CA . GLU A 1 226 ? 3.453 11.686 -9.144 1.00 93.31 226 GLU A CA 1
ATOM 1653 C C . GLU A 1 226 ? 3.533 10.169 -8.905 1.00 93.31 226 GLU A C 1
ATOM 1655 O O . GLU A 1 226 ? 4.549 9.535 -9.180 1.00 93.31 226 GLU A O 1
ATOM 1660 N N . HIS A 1 227 ? 2.452 9.555 -8.418 1.00 93.19 227 HIS A N 1
ATOM 1661 C CA . HIS A 1 227 ? 2.425 8.119 -8.149 1.00 93.19 227 HIS A CA 1
ATOM 1662 C C . HIS A 1 227 ? 2.284 7.294 -9.431 1.00 93.19 227 HIS A C 1
ATOM 1664 O O . HIS A 1 227 ? 2.788 6.174 -9.485 1.00 93.19 227 HIS A O 1
ATOM 1670 N N . TYR A 1 228 ? 1.663 7.841 -10.479 1.00 95.38 228 TYR A N 1
ATOM 1671 C CA . TYR A 1 228 ? 1.647 7.215 -11.801 1.00 95.38 228 TYR A CA 1
ATOM 1672 C C . TYR A 1 228 ? 3.041 7.200 -12.432 1.00 95.38 228 TYR A C 1
ATOM 1674 O O . TYR A 1 228 ? 3.420 6.202 -13.041 1.00 95.38 228 TYR A O 1
ATOM 1682 N N . ASP A 1 229 ? 3.821 8.264 -12.246 1.00 94.00 229 ASP A N 1
ATOM 1683 C CA . ASP A 1 229 ? 5.203 8.338 -12.729 1.00 94.00 229 ASP A CA 1
ATOM 1684 C C . ASP A 1 229 ? 6.128 7.410 -11.930 1.00 94.00 229 ASP A C 1
ATOM 1686 O O . ASP A 1 229 ? 6.971 6.726 -12.500 1.00 94.00 229 ASP A O 1
ATOM 1690 N N . ARG A 1 230 ? 5.926 7.260 -10.616 1.00 94.00 230 ARG A N 1
ATOM 1691 C CA . ARG A 1 230 ? 6.637 6.211 -9.860 1.00 94.00 230 ARG A CA 1
ATOM 1692 C C . ARG A 1 230 ? 6.241 4.801 -10.309 1.00 94.00 230 ARG A C 1
ATOM 1694 O O . ARG A 1 230 ? 7.099 3.928 -10.398 1.00 94.00 230 ARG A O 1
ATOM 1701 N N . ALA A 1 231 ? 4.968 4.574 -10.633 1.00 95.38 231 ALA A N 1
ATOM 1702 C CA . ALA A 1 231 ? 4.511 3.285 -11.143 1.00 95.38 231 ALA A CA 1
ATOM 1703 C C . ALA A 1 231 ? 5.125 2.949 -12.514 1.00 95.38 231 ALA A C 1
ATOM 1705 O O . ALA A 1 231 ? 5.431 1.785 -12.760 1.00 95.38 231 ALA A O 1
ATOM 1706 N N . SER A 1 232 ? 5.351 3.928 -13.402 1.00 96.00 232 SER A N 1
ATOM 1707 C CA . SER A 1 232 ? 6.047 3.672 -14.674 1.00 96.00 232 SER A CA 1
ATOM 1708 C C . SER A 1 232 ? 7.501 3.255 -14.457 1.00 96.00 232 SER A C 1
ATOM 1710 O O . SER A 1 232 ? 7.979 2.354 -15.146 1.00 96.00 232 SER A O 1
ATOM 1712 N N . VAL A 1 233 ? 8.173 3.841 -13.462 1.00 95.81 233 VAL A N 1
ATOM 1713 C CA . VAL A 1 233 ? 9.512 3.418 -13.031 1.00 95.81 233 VAL A CA 1
ATOM 1714 C C . VAL A 1 233 ? 9.484 1.984 -12.508 1.00 95.81 233 VAL A C 1
ATOM 1716 O O . VAL A 1 233 ? 10.286 1.175 -12.967 1.00 95.81 233 VAL A O 1
ATOM 1719 N N . ASP A 1 234 ? 8.545 1.639 -11.621 1.00 95.00 234 ASP A N 1
ATOM 1720 C CA . ASP A 1 234 ? 8.397 0.270 -11.105 1.00 95.00 234 ASP A CA 1
ATOM 1721 C C . ASP A 1 234 ? 8.162 -0.737 -12.261 1.00 95.00 234 ASP A C 1
ATOM 1723 O O . ASP A 1 234 ? 8.815 -1.780 -12.317 1.00 95.00 234 ASP A O 1
ATOM 1727 N N . ILE A 1 235 ? 7.308 -0.400 -13.241 1.00 96.06 235 ILE A N 1
ATOM 1728 C CA . ILE A 1 235 ? 7.068 -1.230 -14.438 1.00 96.06 235 ILE A CA 1
ATOM 1729 C C . ILE A 1 235 ? 8.351 -1.397 -15.265 1.00 96.06 235 ILE A C 1
ATOM 1731 O O . ILE A 1 235 ? 8.667 -2.512 -15.678 1.00 96.06 235 ILE A O 1
ATOM 1735 N N . ALA A 1 236 ? 9.093 -0.318 -15.523 1.00 96.94 236 ALA A N 1
ATOM 1736 C CA . ALA A 1 236 ? 10.330 -0.367 -16.302 1.00 96.94 236 ALA A CA 1
ATOM 1737 C C . ALA A 1 236 ? 11.427 -1.182 -15.594 1.00 96.94 236 ALA A C 1
ATOM 1739 O O . ALA A 1 236 ? 12.095 -2.003 -16.223 1.00 96.94 236 ALA A O 1
ATOM 1740 N N . VAL A 1 237 ? 11.577 -0.997 -14.280 1.00 94.69 237 VAL A N 1
ATOM 1741 C CA . VAL A 1 237 ? 12.506 -1.758 -13.434 1.00 94.69 237 VAL A CA 1
ATOM 1742 C C . VAL A 1 237 ? 12.178 -3.248 -13.472 1.00 94.69 237 VAL A C 1
ATOM 1744 O O . VAL A 1 237 ? 13.069 -4.061 -13.733 1.00 94.69 237 VAL A O 1
ATOM 1747 N N . GLY A 1 238 ? 10.908 -3.603 -13.262 1.00 93.31 238 GLY A N 1
ATOM 1748 C CA . GLY A 1 238 ? 10.463 -4.992 -13.273 1.00 93.31 238 GLY A CA 1
ATOM 1749 C C . GLY A 1 238 ? 10.583 -5.637 -14.656 1.00 93.31 238 GLY A C 1
ATOM 1750 O O . GLY A 1 238 ? 11.042 -6.771 -14.760 1.00 93.31 238 GLY A O 1
ATOM 1751 N N . ALA A 1 239 ? 10.255 -4.909 -15.729 1.00 95.25 239 ALA A N 1
ATOM 1752 C CA . ALA A 1 239 ? 10.377 -5.401 -17.102 1.00 95.25 239 ALA A CA 1
ATOM 1753 C C . ALA A 1 239 ? 11.830 -5.697 -17.500 1.00 95.25 239 ALA A C 1
ATOM 1755 O O . ALA A 1 239 ? 12.098 -6.719 -18.126 1.00 95.25 239 ALA A O 1
ATOM 1756 N N . LEU A 1 240 ? 12.769 -4.828 -17.113 1.00 95.31 240 LEU A N 1
ATOM 1757 C CA . LEU A 1 240 ? 14.200 -5.013 -17.373 1.00 95.31 240 LEU A CA 1
ATOM 1758 C C . LEU A 1 240 ? 14.855 -6.021 -16.410 1.00 95.31 240 LEU A C 1
ATOM 1760 O O . LEU A 1 240 ? 15.947 -6.514 -16.689 1.00 95.31 240 LEU A O 1
ATOM 1764 N N . GLY A 1 241 ? 14.208 -6.337 -15.283 1.00 91.19 241 GLY A N 1
ATOM 1765 C CA . GLY A 1 241 ? 14.730 -7.255 -14.266 1.00 91.19 241 GLY A CA 1
ATOM 1766 C C . GLY A 1 241 ? 15.924 -6.698 -13.484 1.00 91.19 241 GLY A C 1
ATOM 1767 O O . GLY A 1 241 ? 16.748 -7.462 -12.985 1.00 91.19 241 GLY A O 1
ATOM 1768 N N . VAL A 1 242 ? 16.043 -5.371 -13.378 1.00 91.19 242 VAL A N 1
ATOM 1769 C CA . VAL A 1 242 ? 17.243 -4.689 -12.849 1.00 91.19 242 VAL A CA 1
ATOM 1770 C C . VAL A 1 242 ? 17.198 -4.393 -11.345 1.00 91.19 242 VAL A C 1
ATOM 1772 O O . VAL A 1 242 ? 18.098 -3.746 -10.805 1.00 91.19 242 VAL A O 1
ATOM 1775 N N . GLU A 1 243 ? 16.185 -4.893 -10.634 1.00 86.19 243 GLU A N 1
ATOM 1776 C CA . GLU A 1 243 ? 16.056 -4.778 -9.170 1.00 86.19 243 GLU A CA 1
ATOM 1777 C C . GLU A 1 243 ? 17.301 -5.315 -8.446 1.00 86.19 243 GLU A C 1
ATOM 1779 O O . GLU A 1 243 ? 17.829 -4.684 -7.526 1.00 86.19 243 GLU A O 1
ATOM 1784 N N . ALA A 1 244 ? 17.833 -6.444 -8.927 1.00 83.19 244 ALA A N 1
ATOM 1785 C CA . ALA A 1 244 ? 19.020 -7.093 -8.376 1.00 83.19 244 ALA A CA 1
ATOM 1786 C C . ALA A 1 244 ? 20.307 -6.267 -8.547 1.00 83.19 244 ALA A C 1
ATOM 1788 O O . ALA A 1 244 ? 21.282 -6.511 -7.844 1.00 83.19 244 ALA A O 1
ATOM 1789 N N . CYS A 1 245 ? 20.329 -5.271 -9.437 1.00 86.94 245 CYS A N 1
ATOM 1790 C CA . CYS A 1 245 ? 21.498 -4.405 -9.597 1.00 86.94 245 CYS A CA 1
ATOM 1791 C C . CYS A 1 245 ? 21.622 -3.408 -8.433 1.00 86.94 245 CYS A C 1
ATOM 1793 O O . CYS A 1 245 ? 22.710 -2.911 -8.143 1.00 86.94 245 CYS A O 1
ATOM 1795 N N . ALA A 1 246 ? 20.512 -3.105 -7.750 1.00 82.69 246 ALA A N 1
ATOM 1796 C CA . ALA A 1 246 ? 20.476 -2.172 -6.626 1.00 82.69 246 ALA A CA 1
ATOM 1797 C C . ALA A 1 246 ? 20.771 -2.839 -5.268 1.00 82.69 246 ALA A C 1
ATOM 1799 O O . ALA A 1 246 ? 21.112 -2.146 -4.304 1.00 82.69 246 ALA A O 1
ATOM 1800 N N . GLN A 1 247 ? 20.617 -4.164 -5.165 1.00 78.56 247 GLN A N 1
ATOM 1801 C CA . GLN A 1 247 ? 20.574 -4.894 -3.894 1.00 78.56 247 GLN A CA 1
ATOM 1802 C C . GLN A 1 247 ? 21.355 -6.220 -3.948 1.00 78.56 247 GLN A C 1
ATOM 1804 O O . GLN A 1 247 ? 21.482 -6.851 -4.990 1.00 78.56 247 GLN A O 1
ATOM 1809 N N . GLY A 1 248 ? 21.844 -6.687 -2.794 1.00 68.50 248 GLY A N 1
ATOM 1810 C CA . GLY A 1 248 ? 22.452 -8.017 -2.658 1.00 68.50 248 GLY A CA 1
ATOM 1811 C C . GLY A 1 248 ? 23.904 -8.143 -3.161 1.00 68.50 248 GLY A C 1
ATOM 1812 O O . GLY A 1 248 ? 24.589 -7.137 -3.347 1.00 68.50 248 GLY A O 1
ATOM 1813 N N . PRO A 1 249 ? 24.402 -9.383 -3.361 1.00 65.56 249 PRO A N 1
ATOM 1814 C CA . PRO A 1 249 ? 25.807 -9.662 -3.695 1.00 65.56 249 PRO A CA 1
ATOM 1815 C C . PRO A 1 249 ? 26.259 -9.135 -5.066 1.00 65.56 249 PRO A C 1
ATOM 1817 O O . PRO A 1 249 ? 27.453 -9.015 -5.307 1.00 65.56 249 PRO A O 1
ATOM 1820 N N . ARG A 1 250 ? 25.312 -8.829 -5.964 1.00 65.62 250 ARG A N 1
ATOM 1821 C CA . ARG A 1 250 ? 25.554 -8.300 -7.321 1.00 65.62 250 ARG A CA 1
ATOM 1822 C C . ARG A 1 250 ? 25.558 -6.770 -7.379 1.00 65.62 250 ARG A C 1
ATOM 1824 O O . ARG A 1 250 ? 25.473 -6.189 -8.456 1.00 65.62 250 ARG A O 1
ATOM 1831 N N . ARG A 1 251 ? 25.608 -6.104 -6.224 1.00 75.56 251 ARG A N 1
ATOM 1832 C CA . ARG A 1 251 ? 25.592 -4.646 -6.141 1.00 75.56 251 ARG A CA 1
ATOM 1833 C C . ARG A 1 251 ? 26.888 -4.063 -6.705 1.00 75.56 251 ARG A C 1
ATOM 1835 O O . ARG A 1 251 ? 27.894 -3.986 -6.006 1.00 75.56 251 ARG A O 1
ATOM 1842 N N . ASP A 1 25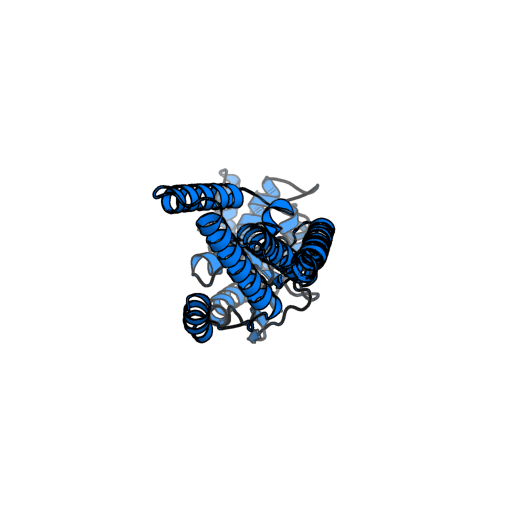2 ? 26.808 -3.551 -7.924 1.00 81.00 252 ASP A N 1
ATOM 1843 C CA . ASP A 1 252 ? 27.826 -2.706 -8.541 1.00 81.00 252 ASP A CA 1
ATOM 1844 C C . ASP A 1 252 ? 27.224 -1.319 -8.810 1.00 81.00 252 ASP A C 1
ATOM 1846 O O . ASP A 1 252 ? 26.181 -1.179 -9.452 1.00 81.00 252 ASP A O 1
ATOM 1850 N N . ARG A 1 253 ? 27.869 -0.266 -8.293 1.00 84.75 253 ARG A N 1
ATOM 1851 C CA . ARG A 1 253 ? 27.390 1.118 -8.436 1.00 84.75 253 ARG A CA 1
ATOM 1852 C C . ARG A 1 253 ? 27.383 1.601 -9.886 1.00 84.75 253 ARG A C 1
ATOM 1854 O O . ARG A 1 253 ? 26.580 2.491 -10.177 1.00 84.75 253 ARG A O 1
ATOM 1861 N N . THR A 1 254 ? 28.266 1.066 -10.724 1.00 88.00 254 THR A N 1
ATOM 1862 C CA . THR A 1 254 ? 28.411 1.391 -12.146 1.00 88.00 254 THR A CA 1
ATOM 1863 C C . THR A 1 254 ? 27.373 0.641 -12.971 1.00 88.00 254 THR A C 1
ATOM 1865 O O . THR A 1 254 ? 26.652 1.246 -13.760 1.00 88.00 254 THR A O 1
ATOM 1868 N N . ALA A 1 255 ? 27.202 -0.659 -12.733 1.00 88.88 255 ALA A N 1
ATOM 1869 C CA . ALA A 1 255 ? 26.153 -1.408 -13.418 1.00 88.88 255 ALA A CA 1
ATOM 1870 C C . ALA A 1 255 ? 24.755 -0.925 -13.030 1.00 88.88 255 ALA A C 1
ATOM 1872 O O . ALA A 1 255 ? 23.873 -0.807 -13.879 1.00 88.88 255 ALA A O 1
ATOM 1873 N N . HIS A 1 256 ? 24.557 -0.563 -11.761 1.00 91.19 256 HIS A N 1
ATOM 1874 C CA . HIS A 1 256 ? 23.307 0.026 -11.309 1.00 91.19 256 HIS A CA 1
ATOM 1875 C C . HIS A 1 256 ? 23.012 1.369 -11.990 1.00 91.19 256 HIS A C 1
ATOM 1877 O O . HIS A 1 256 ? 21.874 1.591 -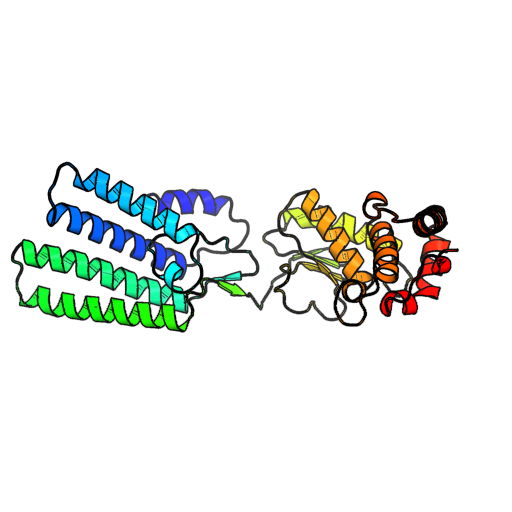12.391 1.00 91.19 256 HIS A O 1
ATOM 1883 N N . SER A 1 257 ? 23.996 2.264 -12.159 1.00 92.50 257 SER A N 1
ATOM 1884 C CA . SER A 1 257 ? 23.756 3.533 -12.862 1.00 92.50 257 SER A CA 1
ATOM 1885 C C . SER A 1 257 ? 23.419 3.310 -14.337 1.00 92.50 257 SER A C 1
ATOM 1887 O O . SER A 1 257 ? 22.499 3.948 -14.842 1.00 92.50 257 SER A O 1
ATOM 1889 N N . MET A 1 258 ? 24.082 2.372 -15.015 1.00 95.06 258 MET A N 1
ATOM 1890 C CA . MET A 1 258 ? 23.736 2.011 -16.396 1.00 95.06 258 MET A CA 1
ATOM 1891 C C . MET A 1 258 ? 22.349 1.367 -16.509 1.00 95.06 258 MET A C 1
ATOM 1893 O O . MET A 1 258 ? 21.592 1.685 -17.422 1.00 95.06 258 MET A O 1
ATOM 1897 N N . ALA A 1 259 ? 21.956 0.535 -15.545 1.00 94.81 259 ALA A N 1
ATOM 1898 C CA . ALA A 1 259 ? 20.592 0.024 -15.468 1.00 94.81 259 ALA A CA 1
ATOM 1899 C C . ALA A 1 259 ? 19.561 1.150 -15.264 1.00 94.81 259 ALA A C 1
ATOM 1901 O O . ALA A 1 259 ? 18.503 1.129 -15.887 1.00 94.81 259 ALA A O 1
ATOM 1902 N N . GLN A 1 260 ? 19.870 2.166 -14.448 1.00 94.94 260 GLN A N 1
ATOM 1903 C CA . GLN A 1 260 ? 18.997 3.334 -14.262 1.00 94.94 260 GLN A CA 1
ATOM 1904 C C . GLN A 1 260 ? 18.849 4.176 -15.539 1.00 94.94 260 GLN A C 1
ATOM 1906 O O . GLN A 1 260 ? 17.766 4.696 -15.795 1.00 94.94 260 GLN A O 1
ATOM 1911 N N . LEU A 1 261 ? 19.888 4.266 -16.376 1.00 96.81 261 LEU A N 1
ATOM 1912 C CA . LEU A 1 261 ? 19.796 4.884 -17.705 1.00 96.81 261 LEU A CA 1
ATOM 1913 C C . LEU A 1 261 ? 18.755 4.157 -18.574 1.00 96.81 261 LEU A C 1
ATOM 1915 O O . LEU A 1 261 ? 17.900 4.803 -19.181 1.00 96.81 261 LEU A O 1
ATOM 1919 N N . LEU A 1 262 ? 18.770 2.820 -18.580 1.00 97.25 262 LEU A N 1
ATOM 1920 C CA . LEU A 1 262 ? 17.788 2.013 -19.315 1.00 97.25 262 LEU A CA 1
ATOM 1921 C C . LEU A 1 262 ? 16.373 2.135 -18.747 1.00 97.25 262 LEU A C 1
ATOM 1923 O O . LEU A 1 262 ? 15.419 2.199 -19.518 1.00 97.25 262 LEU A O 1
ATOM 1927 N N . VAL A 1 263 ? 16.228 2.210 -17.423 1.00 97.25 263 VAL A N 1
ATOM 1928 C CA . VAL A 1 263 ? 14.936 2.464 -16.765 1.00 97.25 263 VAL A CA 1
ATOM 1929 C C . VAL A 1 263 ? 14.382 3.827 -17.176 1.00 97.25 263 VAL A C 1
ATOM 1931 O O . VAL A 1 263 ? 13.223 3.907 -17.574 1.00 97.25 263 VAL A O 1
ATOM 1934 N N . ALA A 1 264 ? 15.208 4.878 -17.153 1.00 96.88 264 ALA A N 1
ATOM 1935 C CA . ALA A 1 264 ? 14.832 6.222 -17.591 1.00 96.88 264 ALA A CA 1
ATOM 1936 C C . ALA A 1 264 ? 14.374 6.232 -19.059 1.00 96.88 264 ALA A C 1
ATOM 1938 O O . ALA A 1 264 ? 13.328 6.792 -19.394 1.00 96.88 264 ALA A O 1
ATOM 1939 N N . TRP A 1 265 ? 15.110 5.540 -19.933 1.00 97.00 265 TRP A N 1
ATOM 1940 C CA . TRP A 1 265 ? 14.732 5.384 -21.336 1.00 97.00 265 TRP A CA 1
ATOM 1941 C C . TRP A 1 265 ? 13.422 4.611 -21.513 1.00 97.00 265 TRP A C 1
ATOM 1943 O O . TRP A 1 265 ? 12.560 5.053 -22.275 1.00 97.00 265 TRP A O 1
ATOM 1953 N N . ALA A 1 266 ? 13.251 3.484 -20.821 1.00 96.94 266 ALA A N 1
ATOM 1954 C CA . ALA A 1 266 ? 12.062 2.645 -20.925 1.00 96.94 266 ALA A CA 1
ATOM 1955 C C . ALA A 1 266 ? 10.815 3.369 -20.397 1.00 96.94 266 ALA A C 1
ATOM 1957 O O . ALA A 1 266 ? 9.778 3.339 -21.057 1.00 96.94 266 ALA A O 1
ATOM 1958 N N . ALA A 1 267 ? 10.930 4.077 -19.269 1.00 96.06 267 ALA A N 1
ATOM 1959 C CA . ALA A 1 267 ? 9.876 4.931 -18.718 1.00 96.06 267 ALA A CA 1
ATOM 1960 C C . ALA A 1 267 ? 9.590 6.169 -19.590 1.00 96.06 267 ALA A C 1
ATOM 1962 O O . ALA A 1 267 ? 8.511 6.752 -19.496 1.00 96.06 267 ALA A O 1
ATOM 1963 N N . GLY A 1 268 ? 10.524 6.543 -20.471 1.00 93.94 268 GLY A N 1
ATOM 1964 C CA . GLY A 1 268 ? 10.391 7.674 -21.385 1.00 93.94 268 GLY A CA 1
ATOM 1965 C C . GLY A 1 268 ? 10.683 9.034 -20.754 1.00 93.94 268 GLY A C 1
ATOM 1966 O O . GLY A 1 268 ? 10.252 10.041 -21.309 1.00 93.94 268 GLY A O 1
ATOM 1967 N N . ASP A 1 269 ? 11.412 9.068 -19.637 1.00 93.50 269 ASP A N 1
ATOM 1968 C CA . ASP A 1 269 ? 11.821 10.298 -18.960 1.00 93.50 269 ASP A CA 1
ATOM 1969 C C . ASP A 1 269 ? 13.332 10.299 -18.678 1.00 93.50 269 ASP A C 1
ATOM 1971 O O . ASP A 1 269 ? 13.831 9.705 -17.723 1.00 93.50 269 ASP A O 1
ATOM 1975 N N . GLU A 1 270 ? 14.070 11.024 -19.519 1.00 92.19 270 GLU A N 1
ATOM 1976 C CA . GLU A 1 270 ? 15.519 11.225 -19.420 1.00 92.19 270 GLU A CA 1
ATOM 1977 C C . GLU A 1 270 ? 15.980 11.922 -18.137 1.00 92.19 270 GLU A C 1
ATOM 1979 O O . GLU A 1 270 ? 17.166 11.846 -17.789 1.00 92.19 270 GLU A O 1
ATOM 1984 N N . ARG A 1 271 ? 15.080 12.636 -17.448 1.00 91.44 271 ARG A N 1
ATOM 1985 C CA . ARG A 1 271 ? 15.390 13.361 -16.208 1.00 91.44 271 ARG A CA 1
ATOM 1986 C C . ARG A 1 271 ? 15.552 12.414 -15.027 1.00 91.44 271 ARG A C 1
ATOM 1988 O O . ARG A 1 271 ? 16.199 12.782 -14.052 1.00 91.44 271 ARG A O 1
ATOM 1995 N N . LEU A 1 272 ? 15.033 11.190 -15.139 1.00 91.62 272 LEU A N 1
ATOM 1996 C CA . LEU A 1 272 ? 15.207 10.139 -14.138 1.00 91.62 272 LEU A CA 1
ATOM 1997 C C . LEU A 1 272 ? 16.662 9.660 -14.032 1.00 91.62 272 LEU A C 1
ATOM 1999 O O . LEU A 1 272 ? 17.039 9.064 -13.024 1.00 91.62 272 LEU A O 1
ATOM 2003 N N . PHE A 1 273 ? 17.496 9.935 -15.042 1.00 94.81 273 PHE A N 1
ATOM 2004 C CA . PHE A 1 273 ? 18.914 9.596 -15.022 1.00 94.81 273 PHE A CA 1
ATOM 2005 C C . PHE A 1 273 ? 19.805 10.842 -14.949 1.00 94.81 273 PHE A C 1
ATOM 2007 O O . PHE A 1 273 ? 19.946 11.600 -15.921 1.00 94.81 273 PHE A O 1
ATOM 2014 N N . THR A 1 274 ? 20.483 10.981 -13.808 1.00 93.06 274 THR A N 1
ATOM 2015 C CA . THR A 1 274 ? 21.528 11.983 -13.576 1.00 93.06 274 THR A CA 1
ATOM 2016 C C . THR A 1 274 ? 22.911 11.335 -13.725 1.00 93.06 274 THR A C 1
ATOM 2018 O O . THR A 1 274 ? 23.295 10.518 -12.879 1.00 93.06 274 THR A O 1
ATOM 2021 N N . PRO A 1 275 ? 23.675 11.674 -14.779 1.00 92.56 275 PRO A N 1
ATOM 2022 C CA . PRO A 1 275 ? 25.036 11.182 -14.958 1.00 92.56 275 PRO A CA 1
ATOM 2023 C C . PRO A 1 275 ? 25.952 11.621 -13.813 1.00 92.56 275 PRO A C 1
ATOM 2025 O O . PRO A 1 275 ? 25.826 12.726 -13.289 1.00 92.56 275 PRO A O 1
ATOM 2028 N N . ARG A 1 276 ? 26.893 10.749 -13.436 1.00 91.19 276 ARG A N 1
ATOM 2029 C CA . ARG A 1 276 ? 27.846 11.001 -12.340 1.00 91.19 276 ARG A CA 1
ATOM 2030 C C . ARG A 1 276 ? 29.181 11.569 -12.812 1.00 91.19 276 ARG A C 1
ATOM 2032 O O . ARG A 1 276 ? 29.838 12.278 -12.061 1.00 91.19 276 ARG A O 1
ATOM 2039 N N . ASP A 1 277 ? 29.578 11.226 -14.030 1.00 93.38 277 ASP A N 1
ATOM 2040 C CA . ASP A 1 277 ? 30.841 11.613 -14.652 1.00 93.38 277 ASP A CA 1
ATOM 2041 C C . ASP A 1 277 ? 30.671 11.752 -16.177 1.00 93.38 277 ASP A C 1
ATOM 2043 O O . ASP A 1 277 ? 29.582 11.540 -16.725 1.00 93.38 277 ASP A O 1
ATOM 2047 N N . ALA A 1 278 ? 31.757 12.118 -16.862 1.00 95.19 278 ALA A N 1
ATOM 2048 C CA . ALA A 1 278 ? 31.772 12.315 -18.308 1.00 95.19 278 ALA A CA 1
ATOM 2049 C C . ALA A 1 278 ? 31.417 11.040 -19.092 1.00 95.19 278 ALA A C 1
ATOM 2051 O O . ALA A 1 278 ? 30.694 11.128 -20.082 1.00 95.19 278 ALA A O 1
ATOM 2052 N N . ALA A 1 279 ? 31.846 9.862 -18.629 1.00 94.75 279 ALA A N 1
ATOM 2053 C CA . ALA A 1 279 ? 31.555 8.597 -19.300 1.00 94.75 279 ALA A CA 1
ATOM 2054 C C . ALA A 1 279 ? 30.060 8.248 -19.214 1.00 94.75 279 ALA A C 1
ATOM 2056 O O . ALA A 1 279 ? 29.458 7.825 -20.198 1.00 94.75 279 ALA A O 1
ATOM 2057 N N . HIS A 1 280 ? 29.422 8.492 -18.065 1.00 94.62 280 HIS A N 1
ATOM 2058 C CA . HIS A 1 280 ? 27.972 8.338 -17.913 1.00 94.62 280 HIS A CA 1
ATOM 2059 C C . HIS A 1 280 ? 27.197 9.322 -18.801 1.00 94.62 280 HIS A C 1
ATOM 2061 O O . HIS A 1 280 ? 26.154 8.964 -19.351 1.00 94.62 280 HIS A O 1
ATOM 2067 N N . GLN A 1 281 ? 27.680 10.561 -18.931 1.00 96.00 281 GLN A N 1
ATOM 2068 C CA . GLN A 1 281 ? 27.049 11.568 -19.786 1.00 96.00 281 GLN A CA 1
ATOM 2069 C C . GLN A 1 281 ? 27.191 11.214 -21.270 1.00 96.00 281 GLN A C 1
ATOM 2071 O O . GLN A 1 281 ? 26.242 11.391 -22.036 1.00 96.00 281 GLN A O 1
ATOM 2076 N N . GLU A 1 282 ? 28.343 10.685 -21.677 1.00 96.19 282 GLU A N 1
ATOM 2077 C CA . GLU A 1 282 ? 28.572 10.202 -23.035 1.00 96.19 282 GLU A CA 1
ATOM 2078 C C . GLU A 1 282 ? 27.669 9.005 -23.357 1.00 96.19 282 GLU A C 1
ATOM 2080 O O . GLU A 1 282 ? 26.981 9.028 -24.376 1.00 96.19 282 GLU A O 1
ATOM 2085 N N . ALA A 1 283 ? 27.581 8.024 -22.451 1.00 96.31 283 ALA A N 1
ATOM 2086 C CA . ALA A 1 283 ? 26.678 6.880 -22.5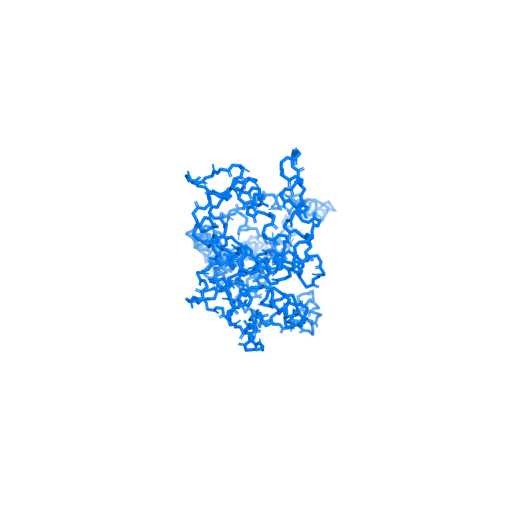78 1.00 96.31 283 ALA A CA 1
ATOM 2087 C C . ALA A 1 283 ? 25.211 7.322 -22.724 1.00 96.31 283 ALA A C 1
ATOM 2089 O O . ALA A 1 283 ? 24.518 6.877 -23.640 1.00 96.31 283 ALA A O 1
ATOM 2090 N N . LYS A 1 284 ? 24.753 8.260 -21.875 1.00 96.12 284 LYS A N 1
ATOM 2091 C CA . LYS A 1 284 ? 23.421 8.883 -21.985 1.00 96.12 284 LYS A CA 1
ATOM 2092 C C . LYS A 1 284 ? 23.225 9.498 -23.366 1.00 96.12 284 LYS A C 1
ATOM 2094 O O . LYS A 1 284 ? 22.271 9.164 -24.058 1.00 96.12 284 LYS A O 1
ATOM 2099 N N . THR A 1 285 ? 24.136 10.375 -23.770 1.00 95.75 285 THR A N 1
ATOM 2100 C CA . THR A 1 285 ? 24.028 11.124 -25.026 1.00 95.75 285 THR A CA 1
ATOM 2101 C C . THR A 1 285 ? 23.980 10.185 -26.231 1.00 95.75 285 THR A C 1
ATOM 2103 O O . THR A 1 285 ? 23.091 10.321 -27.067 1.00 95.75 285 THR A O 1
ATOM 2106 N N . ARG A 1 286 ? 24.881 9.195 -26.311 1.00 95.00 286 ARG A N 1
ATOM 2107 C CA . ARG A 1 286 ? 24.904 8.226 -27.418 1.00 95.00 286 ARG A CA 1
ATOM 2108 C C . ARG A 1 286 ? 23.619 7.404 -27.475 1.00 95.00 286 ARG A C 1
ATOM 2110 O O . ARG A 1 286 ? 23.010 7.296 -28.539 1.00 95.00 286 ARG A O 1
ATOM 2117 N N . PHE A 1 287 ? 23.181 6.859 -26.341 1.00 96.31 287 PHE A N 1
ATOM 2118 C CA . PHE A 1 287 ? 22.005 5.995 -26.309 1.00 96.31 287 PHE A CA 1
ATOM 2119 C C . PHE A 1 287 ? 20.716 6.754 -26.641 1.00 96.31 287 PHE A C 1
ATOM 2121 O O . PHE A 1 287 ? 19.946 6.309 -27.491 1.00 96.31 287 PHE A O 1
ATOM 2128 N N . PHE A 1 288 ? 20.489 7.922 -26.031 1.00 95.25 288 PHE A N 1
ATOM 2129 C CA . PHE A 1 288 ? 19.266 8.702 -26.253 1.00 95.25 288 PHE A CA 1
ATOM 2130 C C . PHE A 1 288 ? 19.204 9.362 -27.639 1.00 95.25 288 PHE A C 1
ATOM 2132 O O . PHE A 1 288 ? 18.112 9.464 -28.192 1.00 95.25 288 PHE A O 1
ATOM 2139 N N . ASN A 1 289 ? 20.345 9.712 -28.246 1.00 95.38 289 ASN A N 1
ATOM 2140 C CA . ASN A 1 289 ? 20.388 10.249 -29.614 1.00 95.38 289 ASN A CA 1
ATOM 2141 C C . ASN A 1 289 ? 20.302 9.169 -30.709 1.00 95.38 289 ASN A C 1
ATOM 2143 O O . ASN A 1 289 ? 20.202 9.501 -31.891 1.00 95.38 289 ASN A O 1
ATOM 2147 N N . SER A 1 290 ? 20.367 7.886 -30.345 1.00 95.44 290 SER A N 1
ATOM 2148 C CA . SER A 1 290 ? 20.214 6.778 -31.292 1.00 95.44 290 SER A CA 1
ATOM 2149 C C . SER A 1 290 ? 18.759 6.626 -31.748 1.00 95.44 290 SER A C 1
ATOM 2151 O O . SER A 1 290 ? 17.825 6.997 -31.037 1.00 95.44 290 SER A O 1
ATOM 2153 N N . THR A 1 291 ? 18.542 6.032 -32.925 1.00 96.06 291 THR A N 1
ATOM 2154 C CA . THR A 1 291 ? 17.181 5.750 -33.407 1.00 96.06 291 THR A CA 1
ATOM 2155 C C . THR A 1 291 ? 16.475 4.718 -32.514 1.00 96.06 291 THR A C 1
ATOM 2157 O O . THR A 1 291 ? 17.142 3.869 -31.911 1.00 96.06 291 THR A O 1
ATOM 2160 N N . PRO A 1 292 ? 15.131 4.721 -32.437 1.00 94.06 292 PRO A N 1
ATOM 2161 C CA . PRO A 1 292 ? 14.384 3.715 -31.676 1.00 94.06 292 PRO A CA 1
ATOM 2162 C C . PRO A 1 292 ? 14.690 2.268 -32.095 1.00 94.06 292 PRO A C 1
ATOM 2164 O O . PRO A 1 292 ? 14.659 1.349 -31.275 1.00 94.06 292 PRO A O 1
ATOM 2167 N N . GLU A 1 293 ? 14.995 2.039 -33.371 1.00 94.75 293 GLU A N 1
ATOM 2168 C CA . GLU A 1 293 ? 15.416 0.743 -33.910 1.00 94.75 293 GLU A CA 1
ATOM 2169 C C . GLU A 1 293 ? 16.786 0.345 -33.355 1.00 94.75 293 GLU A C 1
ATOM 2171 O O . GLU A 1 293 ? 16.938 -0.768 -32.851 1.00 94.75 293 GLU A O 1
ATOM 2176 N N . ALA A 1 294 ? 17.754 1.267 -33.372 1.00 95.81 294 ALA A N 1
ATOM 2177 C CA . ALA A 1 294 ? 19.089 1.036 -32.829 1.00 95.81 294 ALA A CA 1
ATOM 2178 C C . ALA A 1 294 ? 19.051 0.789 -31.314 1.00 95.81 294 ALA A C 1
ATOM 2180 O O . ALA A 1 294 ? 19.726 -0.113 -30.827 1.00 95.81 294 ALA A O 1
ATOM 2181 N N . GLN A 1 295 ? 18.210 1.516 -30.572 1.00 96.31 295 GLN A N 1
ATOM 2182 C CA . GLN A 1 295 ? 18.008 1.308 -29.133 1.00 96.31 295 GLN A CA 1
ATOM 2183 C C . GLN A 1 295 ? 17.459 -0.098 -28.831 1.00 96.31 295 GLN A C 1
ATOM 2185 O O . GLN A 1 295 ? 17.971 -0.791 -27.951 1.00 96.31 295 GLN A O 1
ATOM 2190 N N . ARG A 1 296 ? 16.455 -0.562 -29.591 1.00 95.94 296 ARG A N 1
ATOM 2191 C CA . ARG A 1 296 ? 15.881 -1.915 -29.442 1.00 95.94 296 ARG A CA 1
ATOM 2192 C C . ARG A 1 296 ? 16.862 -3.017 -29.835 1.00 95.94 296 ARG A C 1
ATOM 2194 O O . ARG A 1 296 ? 16.945 -4.041 -29.151 1.00 95.94 296 ARG A O 1
ATOM 2201 N N . GLN A 1 297 ? 17.622 -2.810 -30.908 1.00 96.31 297 GLN A N 1
ATOM 2202 C CA . GLN A 1 297 ? 18.662 -3.742 -31.333 1.00 96.31 297 GLN A CA 1
ATOM 2203 C C . GLN A 1 297 ? 19.775 -3.830 -30.286 1.00 96.31 297 GLN A C 1
ATOM 2205 O O . GLN A 1 297 ? 20.147 -4.933 -29.892 1.00 96.31 297 GLN A O 1
ATOM 2210 N N . TRP A 1 298 ? 20.243 -2.688 -29.773 1.00 97.06 298 TRP A N 1
ATOM 2211 C CA . TRP A 1 298 ? 21.229 -2.633 -28.695 1.00 97.06 298 TRP A CA 1
ATOM 2212 C C . TRP A 1 298 ? 20.754 -3.422 -27.473 1.00 97.06 298 TRP A C 1
ATOM 2214 O O . TRP A 1 298 ? 21.506 -4.245 -26.951 1.00 97.06 298 TRP A O 1
ATOM 2224 N N . LEU A 1 299 ? 19.492 -3.234 -27.068 1.00 96.81 299 LEU A N 1
ATOM 2225 C CA . LEU A 1 299 ? 18.917 -3.918 -25.910 1.00 96.81 299 LEU A CA 1
ATOM 2226 C C . LEU A 1 299 ? 18.814 -5.434 -26.121 1.00 96.81 299 LEU A C 1
ATOM 2228 O O . LEU A 1 299 ? 19.017 -6.202 -25.185 1.00 96.81 299 LEU A O 1
ATOM 2232 N N . THR A 1 300 ? 18.530 -5.869 -27.349 1.00 96.50 300 THR A N 1
ATOM 2233 C CA . THR A 1 300 ? 18.487 -7.292 -27.710 1.00 96.50 300 THR A CA 1
ATOM 2234 C C . THR A 1 300 ? 19.880 -7.916 -27.657 1.00 96.50 300 THR A C 1
ATOM 2236 O O . THR A 1 300 ? 20.044 -8.983 -27.071 1.00 96.50 300 THR A O 1
ATOM 2239 N N . THR A 1 301 ? 20.894 -7.229 -28.191 1.00 96.94 301 THR A N 1
ATOM 2240 C CA . THR A 1 301 ? 22.295 -7.680 -28.161 1.00 96.94 301 THR A CA 1
ATOM 2241 C C . THR A 1 301 ? 22.857 -7.747 -26.737 1.00 96.94 301 THR A C 1
ATOM 2243 O O . THR A 1 301 ? 23.608 -8.663 -26.420 1.00 96.94 301 THR A O 1
ATOM 2246 N N . HIS A 1 302 ? 22.478 -6.812 -25.860 1.00 96.81 302 HIS A N 1
ATOM 2247 C CA . HIS A 1 302 ? 23.009 -6.705 -24.494 1.00 96.81 302 HIS A CA 1
ATOM 2248 C C . HIS A 1 302 ? 22.076 -7.282 -23.418 1.00 96.81 302 HIS A C 1
ATOM 2250 O O . HIS A 1 302 ? 22.276 -7.026 -22.230 1.00 96.81 302 HIS A O 1
ATOM 2256 N N . ALA A 1 303 ? 21.066 -8.069 -23.801 1.00 95.50 303 ALA A N 1
ATOM 2257 C CA . ALA A 1 303 ? 20.030 -8.539 -22.881 1.00 95.50 303 ALA A CA 1
ATOM 2258 C C . ALA A 1 303 ? 20.593 -9.311 -21.675 1.00 95.50 303 ALA A C 1
ATOM 2260 O O . ALA A 1 303 ? 20.130 -9.127 -20.547 1.00 95.50 303 ALA A O 1
ATOM 2261 N N . ASP A 1 304 ? 21.621 -10.132 -21.889 1.00 94.38 304 ASP A N 1
ATOM 2262 C CA . ASP A 1 304 ? 22.259 -10.874 -20.802 1.00 94.38 304 ASP A CA 1
ATOM 2263 C C . ASP A 1 304 ? 23.011 -9.946 -19.845 1.00 94.38 304 ASP A C 1
ATOM 2265 O O . ASP A 1 304 ? 22.854 -10.085 -18.636 1.00 94.38 304 ASP A O 1
ATOM 2269 N N . ALA A 1 305 ? 23.732 -8.943 -20.358 1.00 94.06 305 ALA A N 1
ATOM 2270 C CA . ALA A 1 305 ? 24.449 -7.962 -19.537 1.00 94.06 305 ALA A CA 1
ATOM 2271 C C . ALA A 1 305 ? 23.506 -7.092 -18.688 1.00 94.06 305 ALA A C 1
ATOM 2273 O O . ALA A 1 305 ? 23.833 -6.730 -17.555 1.00 94.06 305 ALA A O 1
ATOM 2274 N N . VAL A 1 306 ? 22.311 -6.788 -19.211 1.00 94.00 306 VAL A N 1
ATOM 2275 C CA . VAL A 1 306 ? 21.236 -6.124 -18.455 1.00 94.00 306 VAL A CA 1
ATOM 2276 C C . VAL A 1 306 ? 20.796 -7.008 -17.283 1.00 94.00 306 VAL A C 1
ATOM 2278 O O . VAL A 1 306 ? 20.773 -6.550 -16.142 1.00 94.00 306 VAL A O 1
ATOM 2281 N N . ARG A 1 307 ? 20.494 -8.290 -17.540 1.00 90.44 307 ARG A N 1
ATOM 2282 C CA . ARG A 1 307 ? 19.989 -9.239 -16.527 1.00 90.44 307 ARG A CA 1
ATOM 2283 C C . ARG A 1 307 ? 21.026 -9.613 -15.471 1.00 90.44 307 ARG A C 1
ATOM 2285 O O . ARG A 1 307 ? 20.670 -9.900 -14.328 1.00 90.44 307 ARG A O 1
ATOM 2292 N N . THR A 1 308 ? 22.303 -9.655 -15.843 1.00 90.56 308 THR A N 1
ATOM 2293 C CA . THR A 1 308 ? 23.403 -10.008 -14.935 1.00 90.56 308 THR A CA 1
ATOM 2294 C C . THR A 1 308 ? 24.013 -8.800 -14.231 1.00 90.56 308 THR A C 1
ATOM 2296 O O . THR A 1 308 ? 24.889 -8.993 -13.390 1.00 90.56 308 THR A O 1
ATOM 2299 N N . CYS A 1 309 ? 23.516 -7.586 -14.499 1.00 91.88 309 CYS A N 1
ATOM 2300 C CA . CYS A 1 309 ? 24.032 -6.340 -13.935 1.00 91.88 309 CYS A CA 1
ATOM 2301 C C . CYS A 1 309 ? 25.526 -6.148 -14.228 1.00 91.88 309 CYS A C 1
ATOM 2303 O O . CYS A 1 309 ? 26.304 -5.861 -13.323 1.00 91.88 309 CYS A O 1
ATOM 2305 N N . SER A 1 310 ? 25.931 -6.312 -15.489 1.00 92.50 310 SER A N 1
ATOM 2306 C CA . SER A 1 310 ? 27.332 -6.182 -15.915 1.00 92.50 310 SER A CA 1
ATOM 2307 C C . SER A 1 310 ? 27.568 -5.042 -16.909 1.00 92.50 310 SER A C 1
ATOM 2309 O O . SER A 1 310 ? 28.619 -4.990 -17.546 1.00 92.50 310 SER A O 1
ATOM 2311 N N . LEU A 1 311 ? 26.586 -4.155 -17.091 1.00 94.19 311 LEU A N 1
ATOM 2312 C CA . LEU A 1 311 ? 26.716 -3.002 -17.979 1.00 94.19 311 LEU A CA 1
ATOM 2313 C C . LEU A 1 311 ? 27.713 -1.986 -17.423 1.00 94.19 311 LEU A C 1
ATOM 2315 O O . LEU A 1 311 ? 27.714 -1.674 -16.234 1.00 94.19 311 LEU A O 1
ATOM 2319 N N . THR A 1 312 ? 28.500 -1.398 -18.312 1.00 94.62 312 THR A N 1
ATOM 2320 C CA . THR A 1 312 ? 29.378 -0.268 -18.003 1.00 94.62 312 THR A CA 1
ATOM 2321 C C . THR A 1 312 ? 29.111 0.866 -18.993 1.00 94.62 312 THR A C 1
ATOM 2323 O O . THR A 1 312 ? 28.451 0.644 -20.009 1.00 94.62 312 THR A O 1
ATOM 2326 N N . PRO A 1 313 ? 29.607 2.093 -18.750 1.00 94.81 313 PRO A N 1
ATOM 2327 C CA . PRO A 1 313 ? 29.479 3.173 -19.727 1.00 94.81 313 PRO A CA 1
ATOM 2328 C C . PRO A 1 313 ? 30.000 2.794 -21.122 1.00 94.81 313 PRO A C 1
ATOM 2330 O O . PRO A 1 313 ? 29.402 3.181 -22.121 1.00 94.81 313 PRO A O 1
ATOM 2333 N N . GLN A 1 314 ? 31.048 1.965 -21.195 1.00 93.69 314 GLN A N 1
ATOM 2334 C CA . GLN A 1 314 ? 31.613 1.467 -22.454 1.00 93.69 314 GLN A CA 1
ATOM 2335 C C . GLN A 1 314 ? 30.664 0.536 -23.221 1.00 93.69 314 GLN A C 1
ATOM 2337 O O . GLN A 1 314 ? 30.830 0.349 -24.418 1.00 93.69 314 GLN A O 1
ATOM 2342 N N . SER A 1 315 ? 29.645 -0.036 -22.571 1.00 94.12 315 SER A N 1
ATOM 2343 C CA . SER A 1 315 ? 28.615 -0.824 -23.262 1.00 94.12 315 SER A CA 1
ATOM 2344 C C . SER A 1 315 ? 27.747 0.029 -24.201 1.00 94.12 315 SER A C 1
ATOM 2346 O O . SER A 1 315 ? 27.036 -0.522 -25.036 1.00 94.12 315 SER A O 1
ATOM 2348 N N . PHE A 1 316 ? 27.781 1.360 -24.068 1.00 93.25 316 PHE A N 1
ATOM 2349 C CA . PHE A 1 316 ? 26.979 2.316 -24.843 1.00 93.25 316 PHE A CA 1
ATOM 2350 C C . PHE A 1 316 ? 27.802 3.122 -25.858 1.00 93.25 316 PHE A C 1
ATOM 2352 O O . PHE A 1 316 ? 27.264 4.026 -26.504 1.00 93.25 316 PHE A O 1
ATOM 2359 N N . THR A 1 317 ? 29.101 2.835 -25.971 1.00 80.19 317 THR A N 1
ATOM 2360 C CA . THR A 1 317 ? 30.038 3.523 -26.864 1.00 80.19 317 THR A CA 1
ATOM 2361 C C . THR A 1 317 ? 30.451 2.629 -28.012 1.00 80.19 317 THR A C 1
ATOM 2363 O O . THR A 1 317 ? 30.384 3.122 -29.158 1.00 80.19 317 THR A O 1
#